Protein AF-0000000084786920 (afdb_homodimer)

Sequence (374 aa):
MECCHCRSAIPGPTASSRRAVLLHPDGARRRLLVPAPAFWGSASRGRLVSFGAPPQPRCHKMYVPGFGEGSPEKKAAISLQNFFNYLAVRIVLAQLESYNREAYVELKEFVSRNSVNDADTFCKKLIRESPRHKALAMRILEVRSAYMKKDFEWDNLKKISFKMVDDANTKLMRDYVLEISHIEDDKMECCHCRSAIPGPTASSRRAVLLHPDGARRRLLVPAPAFWGSASRGRLVSFGAPPQPRCHKMYVPGFGEGSPEKKAAISLQNFFNYLAVRIVLAQLESYNREAYVELKEFVSRNSVNDADTFCKKLIRESPRHKALAMRILEVRSAYMKKDFEWDNLKKISFKMVDDANTKLMRDYVLEISHIEDDK

Nearest PDB structures (foldseek):
  4gr2-assembly1_A  TM=9.745E-01  e=3.446E-11  Arabidopsis thaliana
  4gr2-assembly1_B  TM=9.593E-01  e=2.713E-11  Arabidopsis thaliana
  2pen-assembly4_F-2  TM=9.097E-01  e=6.134E-05  Picosynechococcus sp. PCC 7002
  2pej-assembly3_F  TM=9.190E-01  e=1.256E-04  Picosynechococcus sp. PCC 7002
  4gr6-assembly1_A  TM=8.258E-01  e=6.686E-04  Arabidopsis thaliana

Organism: Brachypodium distachyon (NCBI:txid15368)

Secondary structure (DSSP, 8-state):
------------------------------------------------------------PPP--S-TTS-HHHHHHHHHHHHHHHHHHHHHHHHHHHH-HHHHHHHHHHHHHS-TTSHHHHHHHHHHH-HHHHHHHHHHHHHHHHIIIIIS-HHHHHHHHHHHHHHHHHHHHHHHHHHHHHHHHH-/------------------------------------------------------------PPP--S-TTS-HHHHHHHHHHHHHHHHHHHHHHHHHHHH-HHHHHHHHHHHHHS-TTSHHHHHHHHHHH-HHHHHHHHHHHHHHHHIIIIIS-HHHHHHHHHHHHHHHHHHHHHHHHHHHHHHHHH-

pLDDT: mean 71.52, std 34.09, range [14.28, 98.56]

Solvent-accessible surface area (backbone atoms only — not comparable to full-atom values): 23046 Å² total; per-residue (Å²): 138,84,80,86,73,90,78,89,80,88,84,86,83,89,79,81,75,83,83,76,86,75,81,88,80,88,73,84,71,82,78,75,87,81,74,84,83,76,83,78,70,82,71,74,76,69,75,71,69,71,74,64,73,72,74,70,82,65,84,76,63,76,73,70,75,89,36,81,96,49,51,72,44,54,56,52,25,54,55,48,48,16,50,39,37,42,50,18,48,44,28,52,45,57,53,21,60,77,75,32,55,69,60,25,52,54,51,52,55,49,51,76,78,40,61,48,75,41,36,68,62,38,45,60,50,35,42,66,70,39,75,69,36,27,54,49,33,53,48,33,54,48,45,29,52,48,37,62,73,67,56,49,55,64,69,54,27,54,52,51,37,54,50,48,53,52,49,52,53,50,50,51,52,50,54,49,52,52,55,54,52,49,52,59,70,75,101,138,82,87,78,87,91,78,91,82,92,89,89,86,89,92,81,86,72,92,74,89,78,84,81,86,78,77,82,78,80,73,89,84,86,81,78,83,72,84,74,69,84,71,74,77,70,76,73,70,71,74,65,72,71,74,70,82,66,86,75,63,77,73,71,76,88,34,82,96,49,52,72,45,54,58,51,24,53,54,47,48,17,50,39,39,40,49,20,49,46,28,51,44,58,52,21,60,76,74,33,55,68,59,26,53,54,51,52,54,50,52,76,76,40,62,49,75,42,39,66,61,38,45,60,51,36,42,68,70,40,75,68,36,28,53,51,35,53,48,34,54,49,44,28,52,48,37,61,73,68,56,49,55,64,69,56,25,53,51,50,36,54,50,48,53,52,49,51,52,49,49,52,51,51,53,50,52,51,54,54,52,50,53,59,70,76,101

InterPro domains:
  IPR003435 Chaperonin-like RbcX [PF02341] (74-180)
  IPR003435 Chaperonin-like RbcX [PTHR33791] (57-186)
  IPR038052 Chaperonin-like RbcX superfamily [G3DSA:1.10.1200.210] (62-187)
  IPR038052 Chaperonin-like RbcX superfamily [SSF158615] (70-186)

Radius of gyration: 41.71 Å; Cα contacts (8 Å, |Δi|>4): 227; chains: 2; bounding box: 120×121×100 Å

Structure (mmCIF, N/CA/C/O backbone):
data_AF-0000000084786920-model_v1
#
loop_
_entity.id
_entity.type
_entity.pdbx_description
1 polymer 'Uncharacterized protein'
#
loop_
_atom_site.group_PDB
_atom_site.id
_atom_site.type_symbol
_atom_site.label_atom_id
_atom_site.label_alt_id
_atom_site.label_comp_id
_atom_site.label_asym_id
_atom_site.label_entity_id
_atom_site.label_seq_id
_atom_site.pdbx_PDB_ins_code
_atom_site.Cartn_x
_atom_site.Cartn_y
_atom_site.Cartn_z
_atom_site.occupancy
_atom_site.B_iso_or_equiv
_atom_site.auth_seq_id
_atom_site.auth_comp_id
_atom_site.auth_asym_id
_atom_site.auth_atom_id
_atom_site.pdbx_PDB_model_num
ATOM 1 N N . MET A 1 1 ? -58.875 -22.984 9.984 1 19.06 1 MET A N 1
ATOM 2 C CA . MET A 1 1 ? -59.906 -23.953 10.312 1 19.06 1 MET A CA 1
ATOM 3 C C . MET A 1 1 ? -59.406 -25.375 10.125 1 19.06 1 MET A C 1
ATOM 5 O O . MET A 1 1 ? -58.406 -25.609 9.477 1 19.06 1 MET A O 1
ATOM 9 N N . GLU A 1 2 ? -60.562 -26.188 9.711 1 16.8 2 GLU A N 1
ATOM 10 C CA . GLU A 1 2 ? -60.781 -27.578 10.055 1 16.8 2 GLU A CA 1
ATOM 11 C C . GLU A 1 2 ? -59.781 -28.484 9.352 1 16.8 2 GLU A C 1
ATOM 13 O O . GLU A 1 2 ? -59.031 -29.203 10 1 16.8 2 GLU A O 1
ATOM 18 N N . CYS A 1 3 ? -60.375 -29.281 8.508 1 15.96 3 CYS A N 1
ATOM 19 C CA . CYS A 1 3 ? -60.781 -30.672 8.648 1 15.96 3 CYS A CA 1
ATOM 20 C C . CYS A 1 3 ? -59.781 -31.625 8.023 1 15.96 3 CYS A C 1
ATOM 22 O O . CYS A 1 3 ? -59.312 -32.562 8.672 1 15.96 3 CYS A O 1
ATOM 24 N N . CYS A 1 4 ? -60.188 -32.156 6.871 1 16.22 4 CYS A N 1
ATOM 25 C CA . CYS A 1 4 ? -60.688 -33.5 6.707 1 16.22 4 CYS A CA 1
ATOM 26 C C . CYS A 1 4 ? -59.562 -34.469 6.367 1 16.22 4 CYS A C 1
ATOM 28 O O . CYS A 1 4 ? -58.438 -34.031 6.043 1 16.22 4 CYS A O 1
ATOM 30 N N . HIS A 1 5 ? -59.938 -35.469 5.531 1 14.69 5 HIS A N 1
ATOM 31 C CA . HIS A 1 5 ? -60.219 -36.875 5.66 1 14.69 5 HIS A CA 1
ATOM 32 C C . HIS A 1 5 ? -59.094 -37.75 5.117 1 14.69 5 HIS A C 1
ATOM 34 O O . HIS A 1 5 ? -58.812 -38.812 5.637 1 14.69 5 HIS A O 1
ATOM 40 N N . CYS A 1 6 ? -58.844 -37.531 3.768 1 15.6 6 CYS A N 1
ATOM 41 C CA . CYS A 1 6 ? -59.094 -38.781 3.064 1 15.6 6 CYS A CA 1
ATOM 42 C C . CYS A 1 6 ? -58.125 -39.875 3.529 1 15.6 6 CYS A C 1
ATOM 44 O O . CYS A 1 6 ? -57 -39.562 3.904 1 15.6 6 CYS A O 1
ATOM 46 N N . ARG A 1 7 ? -58.594 -41.094 3.207 1 14.94 7 ARG A N 1
ATOM 47 C CA . ARG A 1 7 ? -58.875 -42.469 3.533 1 14.94 7 ARG A CA 1
ATOM 48 C C . ARG A 1 7 ? -57.656 -43.344 3.361 1 14.94 7 ARG A C 1
ATOM 50 O O . ARG A 1 7 ? -57.281 -44.094 4.266 1 14.94 7 ARG A O 1
ATOM 57 N N . SER A 1 8 ? -57.656 -43.969 2.176 1 15.2 8 SER A N 1
ATOM 58 C CA . SER A 1 8 ? -57.875 -45.406 2.094 1 15.2 8 SER A CA 1
ATOM 59 C C . SER A 1 8 ? -56.562 -46.188 2.393 1 15.2 8 SER A C 1
ATOM 61 O O . SER A 1 8 ? -55.469 -45.625 2.305 1 15.2 8 SER A O 1
ATOM 63 N N . ALA A 1 9 ? -56.625 -47.5 2.086 1 15.2 9 ALA A N 1
ATOM 64 C CA . ALA A 1 9 ? -56.656 -48.875 2.604 1 15.2 9 ALA A CA 1
ATOM 65 C C . ALA A 1 9 ? -55.312 -49.562 2.379 1 15.2 9 ALA A C 1
ATOM 67 O O . ALA A 1 9 ? -54.75 -50.125 3.309 1 15.2 9 ALA A O 1
ATOM 68 N N . ILE A 1 10 ? -55.125 -50.125 1.155 1 16.62 10 ILE A N 1
ATOM 69 C CA . ILE A 1 10 ? -55.219 -51.562 1.112 1 16.62 10 ILE A CA 1
ATOM 70 C C . ILE A 1 10 ? -53.875 -52.188 1.585 1 16.62 10 ILE A C 1
ATOM 72 O O . ILE A 1 10 ? -52.844 -51.531 1.477 1 16.62 10 ILE A O 1
ATOM 76 N N . PRO A 1 11 ? -53.875 -53.594 1.497 1 16.2 11 PRO A N 1
ATOM 77 C CA . PRO A 1 11 ? -53.562 -54.75 2.346 1 16.2 11 PRO A CA 1
ATOM 78 C C . PRO A 1 11 ? -52.125 -55.156 2.27 1 16.2 11 PRO A C 1
ATOM 80 O O . PRO A 1 11 ? -51.438 -55.219 3.297 1 16.2 11 PRO A O 1
ATOM 83 N N . GLY A 1 12 ? -51.844 -56.062 1.312 1 15.02 12 GLY A N 1
ATOM 84 C CA . GLY A 1 12 ? -51.75 -57.5 1.611 1 15.02 12 GLY A CA 1
ATOM 85 C C . GLY A 1 12 ? -50.312 -57.938 1.9 1 15.02 12 GLY A C 1
ATOM 86 O O . GLY A 1 12 ? -49.375 -57.156 1.757 1 15.02 12 GLY A O 1
ATOM 87 N N . PRO A 1 13 ? -50.094 -59.188 1.382 1 16.16 13 PRO A N 1
ATOM 88 C CA . PRO A 1 13 ? -49.719 -60.438 2.066 1 16.16 13 PRO A CA 1
ATOM 89 C C . PRO A 1 13 ? -48.188 -60.562 2.219 1 16.16 13 PRO A C 1
ATOM 91 O O . PRO A 1 13 ? -47.688 -60.75 3.332 1 16.16 13 PRO A O 1
ATOM 94 N N . THR A 1 14 ? -47.531 -61.188 1.181 1 15.64 14 THR A N 1
ATOM 95 C CA . THR A 1 14 ? -47.125 -62.594 1.247 1 15.64 14 THR A CA 1
ATOM 96 C C . THR A 1 14 ? -45.719 -62.719 1.762 1 15.64 14 THR A C 1
ATOM 98 O O . THR A 1 14 ? -44.938 -61.781 1.676 1 15.64 14 THR A O 1
ATOM 101 N N . ALA A 1 15 ? -45.312 -63.969 2.293 1 15.36 15 ALA A N 1
ATOM 102 C CA . ALA A 1 15 ? -44.625 -64.812 3.252 1 15.36 15 ALA A CA 1
ATOM 103 C C . ALA A 1 15 ? -43.188 -65.125 2.799 1 15.36 15 ALA A C 1
ATOM 105 O O . ALA A 1 15 ? -42.25 -65.125 3.617 1 15.36 15 ALA A O 1
ATOM 106 N N . SER A 1 16 ? -42.875 -65.375 1.5 1 14.74 16 SER A N 1
ATOM 107 C CA . SER A 1 16 ? -42.312 -66.688 1.473 1 14.74 16 SER A CA 1
ATOM 108 C C . SER A 1 16 ? -40.906 -66.688 2.082 1 14.74 16 SER A C 1
ATOM 110 O O . SER A 1 16 ? -40.281 -65.688 2.207 1 14.74 16 SER A O 1
ATOM 112 N N . SER A 1 17 ? -40.281 -68 2.059 1 14.68 17 SER A N 1
ATOM 113 C CA . SER A 1 17 ? -39.625 -69 2.848 1 14.68 17 SER A CA 1
ATOM 114 C C . SER A 1 17 ? -38.094 -68.938 2.756 1 14.68 17 SER A C 1
ATOM 116 O O . SER A 1 17 ? -37.375 -69.75 3.303 1 14.68 17 SER A O 1
ATOM 118 N N . ARG A 1 18 ? -37.719 -67.75 2.057 1 15.5 18 ARG A N 1
ATOM 119 C CA . ARG A 1 18 ? -36.469 -68.312 1.535 1 15.5 18 ARG A CA 1
ATOM 120 C C . ARG A 1 18 ? -35.656 -68.938 2.652 1 15.5 18 ARG A C 1
ATOM 122 O O . ARG A 1 18 ? -35.75 -68.562 3.809 1 15.5 18 ARG A O 1
ATOM 129 N N . ARG A 1 19 ? -34.656 -69.75 2.125 1 15.32 19 ARG A N 1
ATOM 130 C CA . ARG A 1 19 ? -33.844 -71 2.283 1 15.32 19 ARG A CA 1
ATOM 131 C C . ARG A 1 19 ? -32.844 -70.812 3.402 1 15.32 19 ARG A C 1
ATOM 133 O O . ARG A 1 19 ? -32.219 -69.75 3.537 1 15.32 19 ARG A O 1
ATOM 140 N N . ALA A 1 20 ? -32.906 -71.875 4.211 1 15.89 20 ALA A N 1
ATOM 141 C CA . ALA A 1 20 ? -32.375 -72.5 5.453 1 15.89 20 ALA A CA 1
ATOM 142 C C . ALA A 1 20 ? -30.859 -72.562 5.438 1 15.89 20 ALA A C 1
ATOM 144 O O . ALA A 1 20 ? -30.203 -72.25 6.434 1 15.89 20 ALA A O 1
ATOM 145 N N . VAL A 1 21 ? -30.25 -73.125 4.324 1 16.31 21 VAL A N 1
ATOM 146 C CA . VAL A 1 21 ? -29.5 -74.312 4.762 1 16.31 21 VAL A CA 1
ATOM 147 C C . VAL A 1 21 ? -28.25 -73.875 5.504 1 16.31 21 VAL A C 1
ATOM 149 O O . VAL A 1 21 ? -27.641 -72.875 5.16 1 16.31 21 VAL A O 1
ATOM 152 N N . LEU A 1 22 ? -27.969 -74.625 6.578 1 16.84 22 LEU A N 1
ATOM 153 C CA . LEU A 1 22 ? -27.234 -74.688 7.832 1 16.84 22 LEU A CA 1
ATOM 154 C C . LEU A 1 22 ? -25.75 -75 7.578 1 16.84 22 LEU A C 1
ATOM 156 O O . LEU A 1 22 ? -24.891 -74.625 8.398 1 16.84 22 LEU A O 1
ATOM 160 N N . LEU A 1 23 ? -25.359 -75.625 6.348 1 16.12 23 LEU A N 1
ATOM 161 C CA . LEU A 1 23 ? -24.531 -76.75 6.754 1 16.12 23 LEU A CA 1
ATOM 162 C C . LEU A 1 23 ? -23.297 -76.25 7.512 1 16.12 23 LEU A C 1
ATOM 164 O O . LEU A 1 23 ? -22.891 -75.125 7.367 1 16.12 23 LEU A O 1
ATOM 168 N N . HIS A 1 24 ? -22.484 -77.375 7.941 1 16.36 24 HIS A N 1
ATOM 169 C CA . HIS A 1 24 ? -21.828 -77.938 9.109 1 16.36 24 HIS A CA 1
ATOM 170 C C . HIS A 1 24 ? -20.422 -77.375 9.297 1 16.36 24 HIS A C 1
ATOM 172 O O . HIS A 1 24 ? -19.891 -76.75 8.391 1 16.36 24 HIS A O 1
ATOM 178 N N . PRO A 1 25 ? -19.453 -78.438 9.57 1 17.09 25 PRO A N 1
ATOM 179 C CA . PRO A 1 25 ? -18.75 -78.688 10.82 1 17.09 25 PRO A CA 1
ATOM 180 C C . PRO A 1 25 ? -17.328 -78.125 10.836 1 17.09 25 PRO A C 1
ATOM 182 O O . PRO A 1 25 ? -16.906 -77.562 11.836 1 17.09 25 PRO A O 1
ATOM 185 N N . ASP A 1 26 ? -16.531 -78.562 9.781 1 17.44 26 ASP A N 1
ATOM 186 C CA . ASP A 1 26 ? -15.406 -79.375 10.234 1 17.44 26 ASP A CA 1
ATOM 187 C C . ASP A 1 26 ? -14.328 -78.5 10.867 1 17.44 26 ASP A C 1
ATOM 189 O O . ASP A 1 26 ? -14.172 -77.312 10.492 1 17.44 26 ASP A O 1
ATOM 193 N N . GLY A 1 27 ? -13.641 -79.125 11.938 1 17.05 27 GLY A N 1
ATOM 194 C CA . GLY A 1 27 ? -12.891 -78.875 13.164 1 17.05 27 GLY A CA 1
ATOM 195 C C . GLY A 1 27 ? -11.461 -78.438 12.922 1 17.05 27 GLY A C 1
ATOM 196 O O . GLY A 1 27 ? -10.844 -77.812 13.773 1 17.05 27 GLY A O 1
ATOM 197 N N . ALA A 1 28 ? -10.773 -78.938 11.859 1 18.84 28 ALA A N 1
ATOM 198 C CA . ALA A 1 28 ? -9.484 -79.5 12.258 1 18.84 28 ALA A CA 1
ATOM 199 C C . ALA A 1 28 ? -8.555 -78.438 12.781 1 18.84 28 ALA A C 1
ATOM 201 O O . ALA A 1 28 ? -8.617 -77.25 12.328 1 18.84 28 ALA A O 1
ATOM 202 N N . ARG A 1 29 ? -7.848 -78.875 13.914 1 19.59 29 ARG A N 1
ATOM 203 C CA . ARG A 1 29 ? -7.059 -78.375 15.039 1 19.59 29 ARG A CA 1
ATOM 204 C C . ARG A 1 29 ? -5.699 -77.875 14.578 1 19.59 29 ARG A C 1
ATOM 206 O O . ARG A 1 29 ? -4.789 -78.688 14.312 1 19.59 29 ARG A O 1
ATOM 213 N N . ARG A 1 30 ? -5.508 -77.375 13.328 1 20.73 30 ARG A N 1
ATOM 214 C CA . ARG A 1 30 ? -4.086 -77.375 13.008 1 20.73 30 ARG A CA 1
ATOM 215 C C . ARG A 1 30 ? -3.273 -76.688 14.125 1 20.73 30 ARG A C 1
ATOM 217 O O . ARG A 1 30 ? -3.492 -75.562 14.461 1 20.73 30 ARG A O 1
ATOM 224 N N . ARG A 1 31 ? -2.768 -77.688 14.953 1 19.39 31 ARG A N 1
ATOM 225 C CA . ARG A 1 31 ? -2.031 -77.562 16.203 1 19.39 31 ARG A CA 1
ATOM 226 C C . ARG A 1 31 ? -0.894 -76.562 16.062 1 19.39 31 ARG A C 1
ATOM 228 O O . ARG A 1 31 ? -0.5 -76.188 14.938 1 19.39 31 ARG A O 1
ATOM 235 N N . LEU A 1 32 ? 0.191 -76.812 17.016 1 19.83 32 LEU A N 1
ATOM 236 C CA . LEU A 1 32 ? 0.871 -76.25 18.188 1 19.83 32 LEU A CA 1
ATOM 237 C C . LEU A 1 32 ? 2.287 -75.812 17.828 1 19.83 32 LEU A C 1
ATOM 239 O O . LEU A 1 32 ? 2.982 -75.25 18.656 1 19.83 32 LEU A O 1
ATOM 243 N N . LEU A 1 33 ? 2.885 -76.25 16.688 1 19.73 33 LEU A N 1
ATOM 244 C CA . LEU A 1 33 ? 4.281 -76.562 16.969 1 19.73 33 LEU A CA 1
ATOM 245 C C . LEU A 1 33 ? 5.023 -75.375 17.484 1 19.73 33 LEU A C 1
ATOM 247 O O . LEU A 1 33 ? 4.922 -74.25 16.891 1 19.73 33 LEU A O 1
ATOM 251 N N . VAL A 1 34 ? 5.887 -75.562 18.578 1 20.2 34 VAL A N 1
ATOM 252 C CA . VAL A 1 34 ? 6.547 -74.938 19.719 1 20.2 34 VAL A CA 1
ATOM 253 C C . VAL A 1 34 ? 7.68 -74.062 19.219 1 20.2 34 VAL A C 1
ATOM 255 O O . VAL A 1 34 ? 8.117 -74.188 18.078 1 20.2 34 VAL A O 1
ATOM 258 N N . PRO A 1 35 ? 8.758 -73.812 20.234 1 24.52 35 PRO A N 1
ATOM 259 C CA . PRO A 1 35 ? 9.43 -72.688 20.844 1 24.52 35 PRO A CA 1
ATOM 260 C C . PRO A 1 35 ? 10.844 -72.438 20.297 1 24.52 35 PRO A C 1
ATOM 262 O O . PRO A 1 35 ? 11.523 -71.5 20.719 1 24.52 35 PRO A O 1
ATOM 265 N N . ALA A 1 36 ? 11.352 -72.938 19.219 1 22.97 36 ALA A N 1
ATOM 266 C CA . ALA A 1 36 ? 12.781 -73.188 19.391 1 22.97 36 ALA A CA 1
ATOM 267 C C . ALA A 1 36 ? 13.516 -71.938 19.844 1 22.97 36 ALA A C 1
ATOM 269 O O . ALA A 1 36 ? 13.164 -70.812 19.453 1 22.97 36 ALA A O 1
ATOM 270 N N . PRO A 1 37 ? 14.562 -72.188 20.844 1 21.77 37 PRO A N 1
ATOM 271 C CA . PRO A 1 37 ? 15.219 -71.312 21.781 1 21.77 37 PRO A CA 1
ATOM 272 C C . PRO A 1 37 ? 16.109 -70.25 21.094 1 21.77 37 PRO A C 1
ATOM 274 O O . PRO A 1 37 ? 16.141 -69.062 21.484 1 21.77 37 PRO A O 1
ATOM 277 N N . ALA A 1 38 ? 16.969 -70.812 20.281 1 22.97 38 ALA A N 1
ATOM 278 C CA . ALA A 1 38 ? 18.375 -70.688 20.641 1 22.97 38 ALA A CA 1
ATOM 279 C C . ALA A 1 38 ? 18.859 -69.25 20.469 1 22.97 38 ALA A C 1
ATOM 281 O O . ALA A 1 38 ? 19.406 -68.688 21.422 1 22.97 38 ALA A O 1
ATOM 282 N N . PHE A 1 39 ? 20 -69.125 19.656 1 23.8 39 PHE A N 1
ATOM 283 C CA . PHE A 1 39 ? 21.344 -68.562 19.859 1 23.8 39 PHE A CA 1
ATOM 284 C C . PHE A 1 39 ? 21.359 -67.062 19.656 1 23.8 39 PHE A C 1
ATOM 286 O O . PHE A 1 39 ? 20.953 -66.562 18.609 1 23.8 39 PHE A O 1
ATOM 293 N N . TRP A 1 40 ? 21.406 -66.312 20.781 1 25.73 40 TRP A N 1
ATOM 294 C CA . TRP A 1 40 ? 21.469 -64.875 21.016 1 25.73 40 TRP A CA 1
ATOM 295 C C . TRP A 1 40 ? 22.672 -64.25 20.328 1 25.73 40 TRP A C 1
ATOM 297 O O . TRP A 1 40 ? 23.812 -64.438 20.766 1 25.73 40 TRP A O 1
ATOM 307 N N . GLY A 1 41 ? 22.938 -64.625 19.094 1 23.08 41 GLY A N 1
ATOM 308 C CA . GLY A 1 41 ? 24.156 -64 18.578 1 23.08 41 GLY A CA 1
ATOM 309 C C . GLY A 1 41 ? 24.281 -62.531 18.922 1 23.08 41 GLY A C 1
ATOM 310 O O . GLY A 1 41 ? 23.297 -61.875 19.266 1 23.08 41 GLY A O 1
ATOM 311 N N . SER A 1 42 ? 25.562 -62.156 19.391 1 26.28 42 SER A N 1
ATOM 312 C CA . SER A 1 42 ? 26.109 -60.875 19.906 1 26.28 42 SER A CA 1
ATOM 313 C C . SER A 1 42 ? 25.859 -59.75 18.922 1 26.28 42 SER A C 1
ATOM 315 O O . SER A 1 42 ? 26.297 -59.812 17.766 1 26.28 42 SER A O 1
ATOM 317 N N . ALA A 1 43 ? 24.75 -59.281 18.797 1 26.31 43 ALA A N 1
ATOM 318 C CA . ALA A 1 43 ? 24.438 -58.188 17.891 1 26.31 43 ALA A CA 1
ATOM 319 C C . ALA A 1 43 ? 25.359 -57 18.125 1 26.31 43 ALA A C 1
ATOM 321 O O . ALA A 1 43 ? 25.469 -56.5 19.25 1 26.31 43 ALA A O 1
ATOM 322 N N . SER A 1 44 ? 26.531 -57.125 17.422 1 26 44 SER A N 1
ATOM 323 C CA . SER A 1 44 ? 27.375 -55.938 17.359 1 26 44 SER A CA 1
ATOM 324 C C . SER A 1 44 ? 26.547 -54.656 17.25 1 26 44 SER A C 1
ATOM 326 O O . SER A 1 44 ? 25.516 -54.625 16.578 1 26 44 SER A O 1
ATOM 328 N N . ARG A 1 45 ? 26.578 -53.906 18.359 1 29.53 45 ARG A N 1
ATOM 329 C CA . ARG A 1 45 ? 25.953 -52.594 18.594 1 29.53 45 ARG A CA 1
ATOM 330 C C . ARG A 1 45 ? 26.234 -51.625 17.453 1 29.53 45 ARG A C 1
ATOM 332 O O . ARG A 1 45 ? 27.391 -51.312 17.172 1 29.53 45 ARG A O 1
ATOM 339 N N . GLY A 1 46 ? 25.656 -51.875 16.266 1 28.31 46 GLY A N 1
ATOM 340 C CA . GLY A 1 46 ? 25.734 -50.812 15.281 1 28.31 46 GLY A CA 1
ATOM 341 C C . GLY A 1 46 ? 25.625 -49.438 15.883 1 28.31 46 GLY A C 1
ATOM 342 O O . GLY A 1 46 ? 24.844 -49.219 16.812 1 28.31 46 GLY A O 1
ATOM 343 N N . ARG A 1 47 ? 26.766 -48.781 16.078 1 29.86 47 ARG A N 1
ATOM 344 C CA . ARG A 1 47 ? 26.797 -47.375 16.453 1 29.86 47 ARG A CA 1
ATOM 345 C C . ARG A 1 47 ? 25.641 -46.594 15.812 1 29.86 47 ARG A C 1
ATOM 347 O O . ARG A 1 47 ? 25.484 -46.625 14.586 1 29.86 47 ARG A O 1
ATOM 354 N N . LEU A 1 48 ? 24.516 -46.562 16.5 1 28.97 48 LEU A N 1
ATOM 355 C CA . LEU A 1 48 ? 23.453 -45.625 16.188 1 28.97 48 LEU A CA 1
ATOM 356 C C . LEU A 1 48 ? 24.031 -44.281 15.781 1 28.97 48 LEU A C 1
ATOM 358 O O . LEU A 1 48 ? 24.75 -43.656 16.562 1 28.97 48 LEU A O 1
ATOM 362 N N . VAL A 1 49 ? 24.562 -44.25 14.539 1 30.36 49 VAL A N 1
ATOM 363 C CA . VAL A 1 49 ? 24.781 -42.906 14.047 1 30.36 49 VAL A CA 1
ATOM 364 C C . VAL A 1 49 ? 23.656 -42 14.539 1 30.36 49 VAL A C 1
ATOM 366 O O . VAL A 1 49 ? 22.469 -42.344 14.461 1 30.36 49 VAL A O 1
ATOM 369 N N . SER A 1 50 ? 23.844 -41.406 15.688 1 29.14 50 SER A N 1
ATOM 370 C CA . SER A 1 50 ? 23 -40.281 16.125 1 29.14 50 SER A CA 1
ATOM 371 C C . SER A 1 50 ? 22.5 -39.5 14.922 1 29.14 50 SER A C 1
ATOM 373 O O . SER A 1 50 ? 23.281 -39 14.125 1 29.14 50 SER A O 1
ATOM 375 N N . PHE A 1 51 ? 21.453 -40.062 14.242 1 32.03 51 PHE A N 1
ATOM 376 C CA . PHE A 1 51 ? 20.75 -39.125 13.383 1 32.03 51 PHE A CA 1
ATOM 377 C C . PHE A 1 51 ? 20.75 -37.719 14 1 32.03 51 PHE A C 1
ATOM 379 O O . PHE A 1 51 ? 20.156 -37.5 15.062 1 32.03 51 PHE A O 1
ATOM 386 N N . GLY A 1 52 ? 21.859 -37.062 13.977 1 31.22 52 GLY A N 1
ATOM 387 C CA . GLY A 1 52 ? 21.859 -35.656 14.383 1 31.22 52 GLY A CA 1
ATOM 388 C C . GLY A 1 52 ? 20.5 -35 14.195 1 31.22 52 GLY A C 1
ATOM 389 O O . GLY A 1 52 ? 19.656 -35.5 13.453 1 31.22 52 GLY A O 1
ATOM 390 N N . ALA A 1 53 ? 20.062 -34.312 15.242 1 39.09 53 ALA A N 1
ATOM 391 C CA . ALA A 1 53 ? 18.844 -33.5 15.305 1 39.09 53 ALA A CA 1
ATOM 392 C C . ALA A 1 53 ? 18.531 -32.875 13.945 1 39.09 53 ALA A C 1
ATOM 394 O O . ALA A 1 53 ? 19.422 -32.469 13.227 1 39.09 53 ALA A O 1
ATOM 395 N N . PRO A 1 54 ? 17.406 -33.344 13.297 1 40.12 54 PRO A N 1
ATOM 396 C CA . PRO A 1 54 ? 17.031 -32.625 12.078 1 40.12 54 PRO A CA 1
ATOM 397 C C . PRO A 1 54 ? 17.391 -31.156 12.141 1 40.12 54 PRO A C 1
ATOM 399 O O . PRO A 1 54 ? 17.453 -30.578 13.234 1 40.12 54 PRO A O 1
ATOM 402 N N . PRO A 1 55 ? 18.375 -30.656 11.414 1 39.91 55 PRO A N 1
ATOM 403 C CA . PRO A 1 55 ? 18.625 -29.219 11.539 1 39.91 55 PRO A CA 1
ATOM 404 C C . PRO A 1 55 ? 17.375 -28.422 11.906 1 39.91 55 PRO A C 1
ATOM 406 O O . PRO A 1 55 ? 16.25 -28.875 11.641 1 39.91 55 PRO A O 1
ATOM 409 N N . GLN A 1 56 ? 17.344 -27.828 13.086 1 40.66 56 GLN A N 1
ATOM 410 C CA . GLN A 1 56 ? 16.281 -26.875 13.453 1 40.66 56 GLN A CA 1
ATOM 411 C C . GLN A 1 56 ? 15.695 -26.219 12.211 1 40.66 56 GLN A C 1
ATOM 413 O O . GLN A 1 56 ? 16.406 -25.938 11.242 1 40.66 56 GLN A O 1
ATOM 418 N N . PRO A 1 57 ? 14.453 -26.422 11.898 1 44.16 57 PRO A N 1
ATOM 419 C CA . PRO A 1 57 ? 13.867 -25.719 10.75 1 44.16 57 PRO A CA 1
ATOM 420 C C . PRO A 1 57 ? 14.367 -24.281 10.625 1 44.16 57 PRO A C 1
ATOM 422 O O . PRO A 1 57 ? 14.125 -23.453 11.516 1 44.16 57 PRO A O 1
ATOM 425 N N . ARG A 1 58 ? 15.617 -24.031 10.523 1 45.22 58 ARG A N 1
ATOM 426 C CA . ARG A 1 58 ? 16.094 -22.672 10.305 1 45.22 58 ARG A CA 1
ATOM 427 C C . ARG A 1 58 ? 15.086 -21.859 9.5 1 45.22 58 ARG A C 1
ATOM 429 O O . ARG A 1 58 ? 14.523 -22.359 8.523 1 45.22 58 ARG A O 1
ATOM 436 N N . CYS A 1 59 ? 14.305 -21.031 10.156 1 51.88 59 CYS A N 1
ATOM 437 C CA . CYS A 1 59 ? 13.398 -20.062 9.547 1 51.88 59 CYS A CA 1
ATOM 438 C C . CYS A 1 59 ? 13.977 -19.5 8.25 1 51.88 59 CYS A C 1
ATOM 440 O O . CYS A 1 59 ? 14.883 -18.672 8.281 1 51.88 59 CYS A O 1
ATOM 442 N N . HIS A 1 60 ? 14.203 -20.266 7.207 1 73.31 60 HIS A N 1
ATOM 443 C CA . HIS A 1 60 ? 14.797 -19.891 5.93 1 73.31 60 HIS A CA 1
ATOM 444 C C . HIS A 1 60 ? 13.953 -18.828 5.227 1 73.31 60 HIS A C 1
ATOM 446 O O . HIS A 1 60 ? 12.914 -19.141 4.641 1 73.31 60 HIS A O 1
ATOM 452 N N . LYS A 1 61 ? 14.102 -17.594 5.641 1 83.56 61 LYS A N 1
ATOM 453 C CA . LYS A 1 61 ? 13.453 -16.484 4.965 1 83.56 61 LYS A CA 1
ATOM 454 C C . LYS A 1 61 ? 13.867 -16.406 3.494 1 83.56 61 LYS A C 1
ATOM 456 O O . LYS A 1 61 ? 15.023 -16.656 3.154 1 83.56 61 LYS A O 1
ATOM 461 N N . MET A 1 62 ? 12.859 -16.25 2.74 1 89.31 62 MET A N 1
ATOM 462 C CA . MET A 1 62 ? 13.141 -16.109 1.313 1 89.31 62 MET A CA 1
ATOM 463 C C . MET A 1 62 ? 13.969 -14.867 1.043 1 89.31 62 MET A C 1
ATOM 465 O O . MET A 1 62 ? 13.789 -13.836 1.693 1 89.31 62 MET A O 1
ATOM 469 N N . TYR A 1 63 ? 14.852 -15.039 0.099 1 87.62 63 TYR A N 1
ATOM 470 C CA . TYR A 1 63 ? 15.648 -13.906 -0.348 1 87.62 63 TYR A CA 1
ATOM 471 C C . TYR A 1 63 ? 14.828 -12.984 -1.246 1 87.62 63 TYR A C 1
ATOM 473 O O . TYR A 1 63 ? 14.211 -13.438 -2.213 1 87.62 63 TYR A O 1
ATOM 481 N N . VAL A 1 64 ? 14.773 -11.711 -0.919 1 88.31 64 VAL A N 1
ATOM 482 C CA . VAL A 1 64 ? 14.086 -10.711 -1.72 1 88.31 64 VAL A CA 1
ATOM 483 C C . VAL A 1 64 ? 15.102 -9.773 -2.365 1 88.31 64 VAL A C 1
ATOM 485 O O . VAL A 1 64 ? 15.781 -9.008 -1.672 1 88.31 64 VAL A O 1
ATOM 488 N N . PRO A 1 65 ? 15.164 -9.781 -3.684 1 86.75 65 PRO A N 1
ATOM 489 C CA . PRO A 1 65 ? 16.141 -8.906 -4.336 1 86.75 65 PRO A CA 1
ATOM 490 C C . PRO A 1 65 ? 15.664 -7.453 -4.414 1 86.75 65 PRO A C 1
ATOM 492 O O . PRO A 1 65 ? 14.461 -7.195 -4.438 1 86.75 65 PRO A O 1
ATOM 495 N N . GLY A 1 66 ? 16.672 -6.473 -4.531 1 77.69 66 GLY A N 1
ATOM 496 C CA . GLY A 1 66 ? 16.359 -5.113 -4.938 1 77.69 66 GLY A CA 1
ATOM 497 C C . GLY A 1 66 ? 16.016 -4.207 -3.77 1 77.69 66 GLY A C 1
ATOM 498 O O . GLY A 1 66 ? 15.477 -3.117 -3.959 1 77.69 66 GLY A O 1
ATOM 499 N N . PHE A 1 67 ? 16.109 -4.559 -2.654 1 75.88 67 PHE A N 1
ATOM 500 C CA . PHE A 1 67 ? 15.766 -3.664 -1.557 1 75.88 67 PHE A CA 1
ATOM 501 C C . PHE A 1 67 ? 17.031 -3.105 -0.904 1 75.88 67 PHE A C 1
ATOM 503 O O . PHE A 1 67 ? 16.938 -2.314 0.037 1 75.88 67 PHE A O 1
ATOM 510 N N . GLY A 1 68 ? 18 -3.232 -1.627 1 65.75 68 GLY A N 1
ATOM 511 C CA . GLY A 1 68 ? 19.234 -2.668 -1.09 1 65.75 68 GLY A CA 1
ATOM 512 C C . GLY A 1 68 ? 19.297 -2.721 0.425 1 65.75 68 GLY A C 1
ATOM 513 O O . GLY A 1 68 ? 19.125 -3.783 1.022 1 65.75 68 GLY A O 1
ATOM 514 N N . GLU A 1 69 ? 19.359 -1.42 1.043 1 66.62 69 GLU A N 1
ATOM 515 C CA . GLU A 1 69 ? 19.391 -1.274 2.496 1 66.62 69 GLU A CA 1
ATOM 516 C C . GLU A 1 69 ? 17.984 -1.303 3.086 1 66.62 69 GLU A C 1
ATOM 518 O O . GLU A 1 69 ? 17.828 -1.414 4.305 1 66.62 69 GLU A O 1
ATOM 523 N N . GLY A 1 70 ? 17.016 -1.364 2.211 1 77.62 70 GLY A N 1
ATOM 524 C CA . GLY A 1 70 ? 15.68 -1.348 2.77 1 77.62 70 GLY A CA 1
ATOM 525 C C . GLY A 1 70 ? 15.031 -2.719 2.811 1 77.62 70 GLY A C 1
ATOM 526 O O . GLY A 1 70 ? 15.406 -3.611 2.049 1 77.62 70 GLY A O 1
ATOM 527 N N . SER A 1 71 ? 14.133 -2.857 3.785 1 91.31 71 SER A N 1
ATOM 528 C CA . SER A 1 71 ? 13.375 -4.094 3.934 1 91.31 71 SER A CA 1
ATOM 529 C C . SER A 1 71 ? 12.055 -4.027 3.178 1 91.31 71 SER A C 1
ATOM 531 O O . SER A 1 71 ? 11.562 -2.939 2.877 1 91.31 71 SER A O 1
ATOM 533 N N . PRO A 1 72 ? 11.523 -5.129 2.752 1 94.75 72 PRO A N 1
ATOM 534 C CA . PRO A 1 72 ? 10.18 -5.129 2.174 1 94.75 72 PRO A CA 1
ATOM 535 C C . PRO A 1 72 ? 9.148 -4.43 3.061 1 94.75 72 PRO A C 1
ATOM 537 O O . PRO A 1 72 ? 8.242 -3.764 2.555 1 94.75 72 PRO A O 1
ATOM 540 N N . GLU A 1 73 ? 9.336 -4.531 4.336 1 96.75 73 GLU A N 1
ATOM 541 C CA . GLU A 1 73 ? 8.43 -3.875 5.281 1 96.75 73 GLU A CA 1
ATOM 542 C C . GLU A 1 73 ? 8.492 -2.355 5.137 1 96.75 73 GLU A C 1
ATOM 544 O O . GLU A 1 73 ? 7.465 -1.678 5.223 1 96.75 73 GLU A O 1
ATOM 549 N N . LYS A 1 74 ? 9.703 -1.859 4.91 1 96.81 74 LYS A N 1
ATOM 550 C CA . LYS A 1 74 ? 9.828 -0.417 4.727 1 96.81 74 LYS A CA 1
ATOM 551 C C . LYS A 1 74 ? 9.133 0.04 3.449 1 96.81 74 LYS A C 1
ATOM 553 O O . LYS A 1 74 ? 8.453 1.07 3.439 1 96.81 74 LYS A O 1
ATOM 558 N N . LYS A 1 75 ? 9.328 -0.68 2.412 1 95.81 75 LYS A N 1
ATOM 559 C CA . LYS A 1 75 ? 8.656 -0.335 1.163 1 95.81 75 LYS A CA 1
ATOM 560 C C . LYS A 1 75 ? 7.141 -0.406 1.316 1 95.81 75 LYS A C 1
ATOM 562 O O . LYS A 1 75 ? 6.422 0.449 0.8 1 95.81 75 LYS A O 1
ATOM 567 N N . ALA A 1 76 ? 6.641 -1.447 1.987 1 97.31 76 ALA A N 1
ATOM 568 C CA . ALA A 1 76 ? 5.215 -1.559 2.277 1 97.31 76 ALA A CA 1
ATOM 569 C C . ALA A 1 76 ? 4.734 -0.379 3.117 1 97.31 76 ALA A C 1
ATOM 571 O O . ALA A 1 76 ? 3.637 0.142 2.896 1 97.31 76 ALA A O 1
ATOM 572 N N . ALA A 1 77 ? 5.566 0.049 4.031 1 97.75 77 ALA A N 1
ATOM 573 C CA . ALA A 1 77 ? 5.211 1.169 4.898 1 97.75 77 ALA A CA 1
ATOM 574 C C . ALA A 1 77 ? 5.086 2.463 4.098 1 97.75 77 ALA A C 1
ATOM 576 O O . ALA A 1 77 ? 4.223 3.297 4.383 1 97.75 77 ALA A O 1
ATOM 577 N N . ILE A 1 78 ? 5.949 2.631 3.18 1 96 78 ILE A N 1
ATOM 578 C CA . ILE A 1 78 ? 5.883 3.803 2.314 1 96 78 ILE A CA 1
ATOM 579 C C . ILE A 1 78 ? 4.566 3.803 1.543 1 96 78 ILE A C 1
ATOM 581 O O . ILE A 1 78 ? 3.896 4.836 1.444 1 96 78 ILE A O 1
ATOM 585 N N . SER A 1 79 ? 4.184 2.693 1.038 1 95.38 79 SER A N 1
ATOM 586 C CA . SER A 1 79 ? 2.902 2.566 0.352 1 95.38 79 SER A CA 1
ATOM 587 C C . SER A 1 79 ? 1.741 2.893 1.286 1 95.38 79 SER A C 1
ATOM 589 O O . SER A 1 79 ? 0.811 3.604 0.903 1 95.38 79 SER A O 1
ATOM 591 N N . LEU A 1 80 ? 1.834 2.41 2.459 1 97.69 80 LEU A N 1
ATOM 592 C CA . LEU A 1 80 ? 0.765 2.656 3.42 1 97.69 80 LEU A CA 1
ATOM 593 C C . LEU A 1 80 ? 0.74 4.121 3.844 1 97.69 80 LEU A C 1
ATOM 595 O O . LEU A 1 80 ? -0.329 4.68 4.102 1 97.69 80 LEU A O 1
ATOM 599 N N . GLN A 1 81 ? 1.922 4.75 3.912 1 97.5 81 GLN A N 1
ATOM 600 C CA . GLN A 1 81 ? 1.959 6.176 4.227 1 97.5 81 GLN A CA 1
ATOM 601 C C . GLN A 1 81 ? 1.165 6.984 3.205 1 97.5 81 GLN A C 1
ATOM 603 O O . GLN A 1 81 ? 0.446 7.918 3.566 1 97.5 81 GLN A O 1
ATOM 608 N N . ASN A 1 82 ? 1.339 6.648 1.977 1 97.19 82 ASN A N 1
ATOM 609 C CA . ASN A 1 82 ? 0.568 7.301 0.923 1 97.19 82 ASN A CA 1
ATOM 610 C C . ASN A 1 82 ? -0.927 7.035 1.076 1 97.19 82 ASN A C 1
ATOM 612 O O . ASN A 1 82 ? -1.741 7.949 0.938 1 97.19 82 ASN A O 1
ATOM 616 N N . PHE A 1 83 ? -1.25 5.828 1.424 1 97.19 83 PHE A N 1
ATOM 617 C CA . PHE A 1 83 ? -2.641 5.445 1.646 1 97.19 83 PHE A CA 1
ATOM 618 C C . PHE A 1 83 ? -3.234 6.227 2.812 1 97.19 83 PHE A C 1
ATOM 620 O O . PHE A 1 83 ? -4.355 6.73 2.725 1 97.19 83 PHE A O 1
ATOM 627 N N . PHE A 1 84 ? -2.531 6.395 3.832 1 97.88 84 PHE A N 1
ATOM 628 C CA . PHE A 1 84 ? -3.039 7.082 5.012 1 97.88 84 PHE A CA 1
ATOM 629 C C . PHE A 1 84 ? -3.164 8.578 4.754 1 97.88 84 PHE A C 1
ATOM 631 O O . PHE A 1 84 ? -4.062 9.234 5.289 1 97.88 84 PHE A O 1
ATOM 638 N N . ASN A 1 85 ? -2.234 9.102 3.951 1 97.88 85 ASN A N 1
ATOM 639 C CA . ASN A 1 85 ? -2.404 10.5 3.58 1 97.88 85 ASN A CA 1
ATOM 640 C C . ASN A 1 85 ? -3.689 10.719 2.787 1 97.88 85 ASN A C 1
ATOM 642 O O . ASN A 1 85 ? -4.422 11.672 3.035 1 97.88 85 ASN A O 1
ATOM 646 N N . TYR A 1 86 ? -3.936 9.836 1.912 1 97.31 86 TYR A N 1
ATOM 647 C CA . TYR A 1 86 ? -5.168 9.867 1.13 1 97.31 86 TYR A CA 1
ATOM 648 C C . TYR A 1 86 ? -6.391 9.797 2.037 1 97.31 86 TYR A C 1
ATOM 650 O O . TYR A 1 86 ? -7.332 10.586 1.883 1 97.31 86 TYR A O 1
ATOM 658 N N . LEU A 1 87 ? -6.383 8.922 2.938 1 97.19 87 LEU A N 1
ATOM 659 C CA . LEU A 1 87 ? -7.484 8.734 3.875 1 97.19 87 LEU A CA 1
ATOM 660 C C . LEU A 1 87 ? -7.684 9.977 4.742 1 97.19 87 LEU A C 1
ATOM 662 O O . LEU A 1 87 ? -8.812 10.43 4.934 1 97.19 87 LEU A O 1
ATOM 666 N N . ALA A 1 88 ? -6.582 10.477 5.23 1 98 88 ALA A N 1
ATOM 667 C CA . ALA A 1 88 ? -6.648 11.633 6.113 1 98 88 ALA A CA 1
ATOM 668 C C . ALA A 1 88 ? -7.242 12.844 5.387 1 98 88 ALA A C 1
ATOM 670 O O . ALA A 1 88 ? -8.07 13.562 5.945 1 98 88 ALA A O 1
ATOM 671 N N . VAL A 1 89 ? -6.832 13.031 4.195 1 98.31 89 VAL A N 1
ATOM 672 C CA . VAL A 1 89 ? -7.363 14.133 3.4 1 98.31 89 VAL A CA 1
ATOM 673 C C . VAL A 1 89 ? -8.875 13.969 3.232 1 98.31 89 VAL A C 1
ATOM 675 O O . VAL A 1 89 ? -9.633 14.93 3.387 1 98.31 89 VAL A O 1
ATOM 678 N N . ARG A 1 90 ? -9.336 12.812 3.041 1 96.62 90 ARG A N 1
ATOM 679 C CA . ARG A 1 90 ? -10.758 12.539 2.873 1 96.62 90 ARG A CA 1
ATOM 680 C C . ARG A 1 90 ? -11.523 12.781 4.172 1 96.62 90 ARG A C 1
ATOM 682 O O . ARG A 1 90 ? -12.633 13.312 4.156 1 96.62 90 ARG A O 1
ATOM 689 N N . ILE A 1 91 ? -10.945 12.367 5.203 1 97.44 91 ILE A N 1
ATOM 690 C CA . ILE A 1 91 ? -11.562 12.57 6.508 1 97.44 91 ILE A CA 1
ATOM 691 C C . ILE A 1 91 ? -11.695 14.062 6.793 1 97.44 91 ILE A C 1
ATOM 693 O O . ILE A 1 91 ? -12.766 14.531 7.184 1 97.44 91 ILE A O 1
ATOM 697 N N . VAL A 1 92 ? -10.602 14.797 6.562 1 98.12 92 VAL A N 1
ATOM 698 C CA . VAL A 1 92 ? -10.586 16.234 6.844 1 98.12 92 VAL A CA 1
ATOM 699 C C . VAL A 1 92 ? -11.578 16.938 5.93 1 98.12 92 VAL A C 1
ATOM 701 O O . VAL A 1 92 ? -12.32 17.828 6.371 1 98.12 92 VAL A O 1
ATOM 704 N N . LEU A 1 93 ? -11.672 16.516 4.645 1 97.81 93 LEU A N 1
ATOM 705 C CA . LEU A 1 93 ? -12.633 17.109 3.725 1 97.81 93 LEU A CA 1
ATOM 706 C C . LEU A 1 93 ? -14.062 16.891 4.215 1 97.81 93 LEU A C 1
ATOM 708 O O . LEU A 1 93 ? -14.883 17.797 4.188 1 97.81 93 LEU A O 1
ATOM 712 N N . ALA A 1 94 ? -14.312 15.703 4.676 1 96.31 94 ALA A N 1
ATOM 713 C CA . ALA A 1 94 ? -15.648 15.391 5.184 1 96.31 94 ALA A CA 1
ATOM 714 C C . ALA A 1 94 ? -15.984 16.234 6.406 1 96.31 94 ALA A C 1
ATOM 716 O O . ALA A 1 94 ? -17.109 16.719 6.547 1 96.31 94 ALA A O 1
ATOM 717 N N . GLN A 1 95 ? -15.008 16.391 7.285 1 96.38 95 GLN A N 1
ATOM 718 C CA . GLN A 1 95 ? -15.203 17.203 8.484 1 96.38 95 GLN A CA 1
ATOM 719 C C . GLN A 1 95 ? -15.438 18.672 8.125 1 96.38 95 GLN A C 1
ATOM 721 O O . GLN A 1 95 ? -16.328 19.312 8.695 1 96.38 95 GLN A O 1
ATOM 726 N N . LEU A 1 96 ? -14.703 19.203 7.191 1 97.31 96 LEU A N 1
ATOM 727 C CA . LEU A 1 96 ? -14.773 20.609 6.805 1 97.31 96 LEU A CA 1
ATOM 728 C C . LEU A 1 96 ? -16.094 20.922 6.098 1 97.31 96 LEU A C 1
ATOM 730 O O . LEU A 1 96 ? -16.609 22.031 6.211 1 97.31 96 LEU A O 1
ATOM 734 N N . GLU A 1 97 ? -16.547 19.953 5.293 1 95.31 97 GLU A N 1
ATOM 735 C CA . GLU A 1 97 ? -17.781 20.156 4.547 1 95.31 97 GLU A CA 1
ATOM 736 C C . GLU A 1 97 ? -18.922 20.562 5.477 1 95.31 97 GLU A C 1
ATOM 738 O O . GLU A 1 97 ? -19.781 21.359 5.105 1 95.31 97 GLU A O 1
ATOM 743 N N . SER A 1 98 ? -18.906 20.062 6.668 1 93.25 98 SER A N 1
ATOM 744 C CA . SER A 1 98 ? -19.969 20.328 7.633 1 93.25 98 SER A CA 1
ATOM 745 C C . SER A 1 98 ? -19.625 21.5 8.531 1 93.25 98 SER A C 1
ATOM 747 O O . SER A 1 98 ? -20.516 22.25 8.945 1 93.25 98 SER A O 1
ATOM 749 N N . TYR A 1 99 ? -18.422 21.766 8.789 1 94.19 99 TYR A N 1
ATOM 750 C CA . TYR A 1 99 ? -18.062 22.656 9.883 1 94.19 99 TYR A CA 1
ATOM 751 C C . TYR A 1 99 ? -17.438 23.938 9.352 1 94.19 99 TYR A C 1
ATOM 753 O O . TYR A 1 99 ? -17.453 24.969 10.023 1 94.19 99 TYR A O 1
ATOM 761 N N . ASN A 1 100 ? -16.844 23.938 8.227 1 96.5 100 ASN A N 1
ATOM 762 C CA . ASN A 1 100 ? -16.125 25.062 7.656 1 96.5 100 ASN A CA 1
ATOM 763 C C . ASN A 1 100 ? -16.094 25 6.133 1 96.5 100 ASN A C 1
ATOM 765 O O . ASN A 1 100 ? -15.094 24.562 5.551 1 96.5 100 ASN A O 1
ATOM 769 N N . ARG A 1 101 ? -17.109 25.562 5.543 1 96.62 101 ARG A N 1
ATOM 770 C CA . ARG A 1 101 ? -17.297 25.453 4.098 1 96.62 101 ARG A CA 1
ATOM 771 C C . ARG A 1 101 ? -16.188 26.156 3.342 1 96.62 101 ARG A C 1
ATOM 773 O O . ARG A 1 101 ? -15.758 25.703 2.277 1 96.62 101 ARG A O 1
ATOM 780 N N . GLU A 1 102 ? -15.742 27.312 3.881 1 96.88 102 GLU A N 1
ATOM 781 C CA . GLU A 1 102 ? -14.664 28.047 3.223 1 96.88 102 GLU A CA 1
ATOM 782 C C . GLU A 1 102 ? -13.391 27.219 3.15 1 96.88 102 GLU A C 1
ATOM 784 O O . GLU A 1 102 ? -12.781 27.094 2.084 1 96.88 102 GLU A O 1
ATOM 789 N N . ALA A 1 103 ? -13.047 26.656 4.285 1 97.75 103 ALA A N 1
ATOM 790 C CA . ALA A 1 103 ? -11.859 25.812 4.332 1 97.75 103 ALA A CA 1
ATOM 791 C C . ALA A 1 103 ? -12.039 24.562 3.459 1 97.75 103 ALA A C 1
ATOM 793 O O . ALA A 1 103 ? -11.086 24.094 2.838 1 97.75 103 ALA A O 1
ATOM 794 N N . TYR A 1 104 ? -13.242 24.062 3.371 1 98.12 104 TYR A N 1
ATOM 795 C CA . TYR A 1 104 ? -13.562 22.922 2.523 1 98.12 104 TYR A CA 1
ATOM 796 C C . TYR A 1 104 ? -13.266 23.219 1.061 1 98.12 104 TYR A C 1
ATOM 798 O O . TYR A 1 104 ? -12.602 22.422 0.379 1 98.12 104 TYR A O 1
ATOM 806 N N . VAL A 1 105 ? -13.672 24.344 0.629 1 98.12 105 VAL A N 1
ATOM 807 C CA . VAL A 1 105 ? -13.5 24.734 -0.766 1 98.12 105 VAL A CA 1
ATOM 808 C C . VAL A 1 105 ? -12.016 24.938 -1.068 1 98.12 105 VAL A C 1
ATOM 810 O O . VAL A 1 105 ? -11.523 24.5 -2.109 1 98.12 105 VAL A O 1
ATOM 813 N N . GLU A 1 106 ? -11.289 25.531 -0.148 1 97.88 106 GLU A N 1
ATOM 814 C CA . GLU A 1 106 ? -9.859 25.781 -0.327 1 97.88 106 GLU A CA 1
ATOM 815 C C . GLU A 1 106 ? -9.086 24.469 -0.414 1 97.88 106 GLU A C 1
ATOM 817 O O . GLU A 1 106 ? -8.227 24.297 -1.283 1 97.88 106 GLU A O 1
ATOM 822 N N . LEU A 1 107 ? -9.422 23.562 0.461 1 98.44 107 LEU A N 1
ATOM 823 C CA . LEU A 1 107 ? -8.727 22.281 0.448 1 98.44 107 LEU A CA 1
ATOM 824 C C . LEU A 1 107 ? -9.094 21.484 -0.794 1 98.44 107 LEU A C 1
ATOM 826 O O . LEU A 1 107 ? -8.234 20.844 -1.41 1 98.44 107 LEU A O 1
ATOM 830 N N . LYS A 1 108 ? -10.328 21.484 -1.139 1 98.19 108 LYS A N 1
ATOM 831 C CA . LYS A 1 108 ? -10.797 20.766 -2.318 1 98.19 108 LYS A CA 1
ATOM 832 C C . LYS A 1 108 ? -10.109 21.281 -3.582 1 98.19 108 LYS A C 1
ATOM 834 O O . LYS A 1 108 ? -9.742 20.484 -4.457 1 98.19 108 LYS A O 1
ATOM 839 N N . GLU A 1 109 ? -9.953 22.547 -3.688 1 98.12 109 GLU A N 1
ATOM 840 C CA . GLU A 1 109 ? -9.258 23.141 -4.824 1 98.12 109 GLU A CA 1
ATOM 841 C C . GLU A 1 109 ? -7.793 22.703 -4.852 1 98.12 109 GLU A C 1
ATOM 843 O O . GLU A 1 109 ? -7.262 22.359 -5.914 1 98.12 109 GLU A O 1
ATOM 848 N N . PHE A 1 110 ? -7.207 22.719 -3.736 1 98.56 110 PHE A N 1
ATOM 849 C CA . PHE A 1 110 ? -5.812 22.312 -3.656 1 98.56 110 PHE A CA 1
ATOM 850 C C . PHE A 1 110 ? -5.66 20.844 -4.082 1 98.56 110 PHE A C 1
ATOM 852 O O . PHE A 1 110 ? -4.73 20.5 -4.816 1 98.56 110 PHE A O 1
ATOM 859 N N . VAL A 1 111 ? -6.527 20.031 -3.641 1 98.38 111 VAL A N 1
ATOM 860 C CA . VAL A 1 111 ? -6.516 18.594 -3.922 1 98.38 111 VAL A CA 1
ATOM 861 C C . VAL A 1 111 ? -6.723 18.359 -5.414 1 98.38 111 VAL A C 1
ATOM 863 O O . VAL A 1 111 ? -6.168 17.422 -5.988 1 98.38 111 VAL A O 1
ATOM 866 N N . SER A 1 112 ? -7.469 19.172 -6.062 1 97.56 112 SER A N 1
ATOM 867 C CA . SER A 1 112 ? -7.75 19.031 -7.488 1 97.56 112 SER A CA 1
ATOM 868 C C . SER A 1 112 ? -6.504 19.297 -8.328 1 97.56 112 SER A C 1
ATOM 870 O O . SER A 1 112 ? -6.402 18.828 -9.461 1 97.56 112 SER A O 1
ATOM 872 N N . ARG A 1 113 ? -5.484 19.969 -7.75 1 96.62 113 ARG A N 1
ATOM 873 C CA . ARG A 1 113 ? -4.289 20.375 -8.492 1 96.62 113 ARG A CA 1
ATOM 874 C C . ARG A 1 113 ? -3.07 19.578 -8.031 1 96.62 113 ARG A C 1
ATOM 876 O O . ARG A 1 113 ? -2.008 19.656 -8.656 1 96.62 113 ARG A O 1
ATOM 883 N N . ASN A 1 114 ? -3.277 18.859 -6.902 1 97.38 114 ASN A N 1
ATOM 884 C CA . ASN A 1 114 ? -2.145 18.172 -6.301 1 97.38 114 ASN A CA 1
ATOM 885 C C . ASN A 1 114 ? -2.512 16.734 -5.918 1 97.38 114 ASN A C 1
ATOM 887 O O . ASN A 1 114 ? -3.488 16.516 -5.199 1 97.38 114 ASN A O 1
ATOM 891 N N . SER A 1 1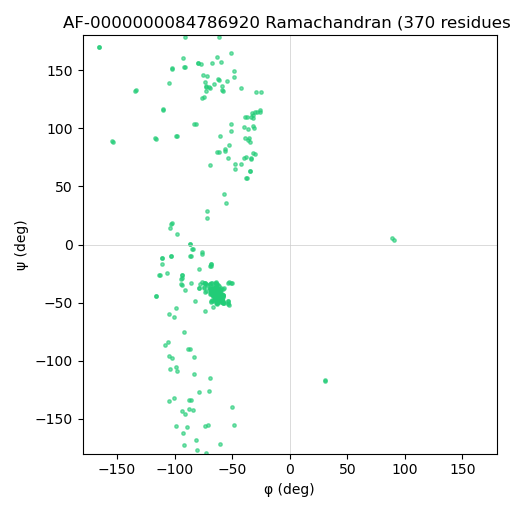15 ? -1.681 15.773 -6.27 1 96.5 115 SER A N 1
ATOM 892 C CA . SER A 1 115 ? -1.957 14.367 -5.977 1 96.5 115 SER A CA 1
ATOM 893 C C . SER A 1 115 ? -1.786 14.07 -4.492 1 96.5 115 SER A C 1
ATOM 895 O O . SER A 1 115 ? -0.749 14.383 -3.906 1 96.5 115 SER A O 1
ATOM 897 N N . VAL A 1 116 ? -2.723 13.352 -4.023 1 96.12 116 VAL A N 1
ATOM 898 C CA . VAL A 1 116 ? -2.699 12.969 -2.613 1 96.12 116 VAL A CA 1
ATOM 899 C C . VAL A 1 116 ? -1.87 11.703 -2.432 1 96.12 116 VAL A C 1
ATOM 901 O O . VAL A 1 116 ? -1.534 11.328 -1.306 1 96.12 116 VAL A O 1
ATOM 904 N N . ASN A 1 117 ? -1.453 10.984 -3.521 1 93.19 117 ASN A N 1
ATOM 905 C CA . ASN A 1 117 ? -0.797 9.68 -3.465 1 93.19 117 ASN A CA 1
ATOM 906 C C . ASN A 1 117 ? 0.712 9.82 -3.291 1 93.19 117 ASN A C 1
ATOM 908 O O . ASN A 1 117 ? 1.447 8.836 -3.395 1 93.19 117 ASN A O 1
ATOM 912 N N . ASP A 1 118 ? 1.178 10.992 -3.207 1 95.62 118 ASP A N 1
ATOM 913 C CA . ASP A 1 118 ? 2.516 11.328 -2.729 1 95.62 118 ASP A CA 1
ATOM 914 C C . ASP A 1 118 ? 2.447 12.172 -1.457 1 95.62 118 ASP A C 1
ATOM 916 O O . ASP A 1 118 ? 2.48 13.406 -1.521 1 95.62 118 ASP A O 1
ATOM 920 N N . ALA A 1 119 ? 2.467 11.43 -0.473 1 96.69 119 ALA A N 1
ATOM 921 C CA . ALA A 1 119 ? 2.174 12.023 0.828 1 96.69 119 ALA A CA 1
ATOM 922 C C . ALA A 1 119 ? 3.15 13.156 1.149 1 96.69 119 ALA A C 1
ATOM 924 O O . ALA A 1 119 ? 2.738 14.258 1.523 1 96.69 119 ALA A O 1
ATOM 925 N N . ASP A 1 120 ? 4.379 12.953 1.003 1 93.69 120 ASP A N 1
ATOM 926 C CA . ASP A 1 120 ? 5.398 13.922 1.384 1 93.69 120 ASP A CA 1
ATOM 927 C C . ASP A 1 120 ? 5.293 15.195 0.543 1 93.69 120 ASP A C 1
ATOM 929 O O . ASP A 1 120 ? 5.238 16.297 1.085 1 93.69 120 ASP A O 1
ATOM 933 N N . THR A 1 121 ? 5.23 15.031 -0.716 1 96.88 121 THR A N 1
ATOM 934 C CA . THR A 1 121 ? 5.152 16.188 -1.607 1 96.88 121 THR A CA 1
ATOM 935 C C . THR A 1 121 ? 3.855 16.953 -1.386 1 96.88 121 THR A C 1
ATOM 937 O O . THR A 1 121 ? 3.848 18.188 -1.407 1 96.88 121 THR A O 1
ATOM 940 N N . PHE A 1 122 ? 2.801 16.234 -1.241 1 98.5 122 PHE A N 1
ATOM 941 C CA . PHE A 1 122 ? 1.497 16.844 -1.037 1 98.5 122 PHE A CA 1
ATOM 942 C C . PHE A 1 122 ? 1.534 17.812 0.142 1 98.5 122 PHE A C 1
ATOM 944 O O . PHE A 1 122 ? 1.175 18.984 0.004 1 98.5 122 PHE A O 1
ATOM 951 N N . CYS A 1 123 ? 2.031 17.375 1.257 1 98.06 123 CYS A N 1
ATOM 952 C CA . CYS A 1 123 ? 2.02 18.172 2.477 1 98.06 123 CYS A CA 1
ATOM 953 C C . CYS A 1 123 ? 3.051 19.297 2.404 1 98.06 123 CYS A C 1
ATOM 955 O O . CYS A 1 123 ? 2.826 20.391 2.934 1 98.06 123 CYS A O 1
ATOM 957 N N . LYS A 1 124 ? 4.129 19.016 1.736 1 97.75 124 LYS A N 1
ATOM 958 C CA . LYS A 1 124 ? 5.145 20.047 1.537 1 97.75 124 LYS A CA 1
ATOM 959 C C . LYS A 1 124 ? 4.59 21.234 0.748 1 97.75 124 LYS A C 1
ATOM 961 O O . LYS A 1 124 ? 4.879 22.391 1.062 1 97.75 124 LYS A O 1
ATOM 966 N N . LYS A 1 125 ? 3.844 20.922 -0.209 1 98.19 125 LYS A N 1
ATOM 967 C CA . LYS A 1 125 ? 3.238 21.969 -1.021 1 98.19 125 LYS A CA 1
ATOM 968 C C . LYS A 1 125 ? 2.111 22.672 -0.264 1 98.19 125 LYS A C 1
ATOM 970 O O . LYS A 1 125 ? 2.006 23.891 -0.29 1 98.19 125 LYS A O 1
ATOM 975 N N . LEU A 1 126 ? 1.348 21.906 0.431 1 98.56 126 LEU A N 1
ATOM 976 C CA . LEU A 1 126 ? 0.17 22.438 1.112 1 98.56 126 LEU A CA 1
ATOM 977 C C . LEU A 1 126 ? 0.568 23.422 2.207 1 98.56 126 LEU A C 1
ATOM 979 O O . LEU A 1 126 ? -0.008 24.5 2.314 1 98.56 126 LEU A O 1
ATOM 983 N N . ILE A 1 127 ? 1.536 23.109 2.957 1 97.94 127 ILE A N 1
ATOM 984 C CA . ILE A 1 127 ? 1.899 23.906 4.129 1 97.94 127 ILE A CA 1
ATOM 985 C C . ILE A 1 127 ? 2.455 25.25 3.688 1 97.94 127 ILE A C 1
ATOM 987 O O . ILE A 1 127 ? 2.449 26.219 4.457 1 97.94 127 ILE A O 1
ATOM 991 N N . ARG A 1 128 ? 2.85 25.406 2.461 1 96.75 128 ARG A N 1
ATOM 992 C CA . ARG A 1 128 ? 3.531 26.594 1.958 1 96.75 128 ARG A CA 1
ATOM 993 C C . ARG A 1 128 ? 2.574 27.469 1.161 1 96.75 128 ARG A C 1
ATOM 995 O O . ARG A 1 128 ? 2.904 28.609 0.831 1 96.75 128 ARG A O 1
ATOM 1002 N N . GLU A 1 129 ? 1.447 27 0.882 1 97.12 129 GLU A N 1
ATOM 1003 C CA . GLU A 1 129 ? 0.525 27.688 -0.022 1 97.12 129 GLU A CA 1
ATOM 1004 C C . GLU A 1 129 ? 0.014 28.984 0.589 1 97.12 129 GLU A C 1
ATOM 1006 O O . GLU A 1 129 ? -0.053 30.016 -0.09 1 97.12 129 GLU A O 1
ATOM 1011 N N . SER A 1 130 ? -0.442 29.031 1.795 1 95.81 130 SER A N 1
ATOM 1012 C CA . SER A 1 130 ? -0.941 30.172 2.553 1 95.81 130 SER A CA 1
ATOM 1013 C C . SER A 1 130 ? -1.053 29.844 4.039 1 95.81 130 SER A C 1
ATOM 1015 O O . SER A 1 130 ? -0.963 28.672 4.43 1 95.81 130 SER A O 1
ATOM 1017 N N . PRO A 1 131 ? -1.294 30.781 4.906 1 94.88 131 PRO A N 1
ATOM 1018 C CA . PRO A 1 131 ? -1.46 30.5 6.332 1 94.88 131 PRO A CA 1
ATOM 1019 C C . PRO A 1 131 ? -2.652 29.594 6.621 1 94.88 131 PRO A C 1
ATOM 1021 O O . PRO A 1 131 ? -2.592 28.75 7.527 1 94.88 131 PRO A O 1
ATOM 1024 N N . ARG A 1 132 ? -3.688 29.719 5.879 1 95.94 132 ARG A N 1
ATOM 1025 C CA . ARG A 1 132 ? -4.844 28.844 6.055 1 95.94 132 ARG A CA 1
ATOM 1026 C C . ARG A 1 132 ? -4.523 27.422 5.625 1 95.94 132 ARG A C 1
ATOM 1028 O O . ARG A 1 132 ? -4.938 26.453 6.281 1 95.94 132 ARG A O 1
ATOM 1035 N N . HIS A 1 133 ? -3.783 27.344 4.594 1 97.81 133 HIS A N 1
ATOM 1036 C CA . HIS A 1 133 ? -3.379 26.031 4.113 1 97.81 133 HIS A CA 1
ATOM 1037 C C . HIS A 1 133 ? -2.414 25.359 5.086 1 97.81 133 HIS A C 1
ATOM 1039 O O . HIS A 1 133 ? -2.4 24.125 5.211 1 97.81 133 HIS A O 1
ATOM 1045 N N . LYS A 1 134 ? -1.598 26.156 5.754 1 97.31 134 LYS A N 1
ATOM 1046 C CA . LYS A 1 134 ? -0.737 25.609 6.801 1 97.31 134 LYS A CA 1
ATOM 1047 C C . LYS A 1 134 ? -1.558 24.922 7.883 1 97.31 134 LYS A C 1
ATOM 1049 O O . LYS A 1 134 ? -1.228 23.812 8.297 1 97.31 134 LYS A O 1
ATOM 1054 N N . ALA A 1 135 ? -2.586 25.547 8.258 1 97.31 135 ALA A N 1
ATOM 1055 C CA . ALA A 1 135 ? -3.461 24.969 9.273 1 97.31 135 ALA A CA 1
ATOM 1056 C C . ALA A 1 135 ? -4.094 23.672 8.773 1 97.31 135 ALA A C 1
ATOM 1058 O O . ALA A 1 135 ? -4.246 22.719 9.531 1 97.31 135 ALA A O 1
ATOM 1059 N N . LEU A 1 136 ? -4.477 23.688 7.562 1 98.44 136 LEU A N 1
ATOM 1060 C CA . LEU A 1 136 ? -5.055 22.484 6.953 1 98.44 136 LEU A CA 1
ATOM 1061 C C . LEU A 1 136 ? -4.027 21.359 6.887 1 98.44 136 LEU A C 1
ATOM 1063 O O . LEU A 1 136 ?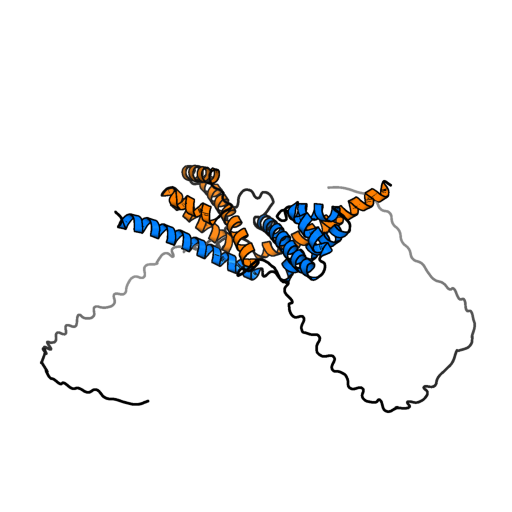 -4.355 20.203 7.148 1 98.44 136 LEU A O 1
ATOM 1067 N N . ALA A 1 137 ? -2.779 21.672 6.488 1 98.5 137 ALA A N 1
ATOM 1068 C CA . ALA A 1 137 ? -1.706 20.688 6.461 1 98.5 137 ALA A CA 1
ATOM 1069 C C . ALA A 1 137 ? -1.487 20.078 7.84 1 98.5 137 ALA A C 1
ATOM 1071 O O . ALA A 1 137 ? -1.365 18.859 7.977 1 98.5 137 ALA A O 1
ATOM 1072 N N . MET A 1 138 ? -1.508 20.938 8.812 1 97.81 138 MET A N 1
ATOM 1073 C CA . MET A 1 138 ? -1.3 20.469 10.18 1 97.81 138 MET A CA 1
ATOM 1074 C C . MET A 1 138 ? -2.449 19.578 10.633 1 97.81 138 MET A C 1
ATOM 1076 O O . MET A 1 138 ? -2.23 18.578 11.32 1 97.81 138 MET A O 1
ATOM 1080 N N . ARG A 1 139 ? -3.604 19.984 10.219 1 98.25 139 ARG A N 1
ATOM 1081 C CA . ARG A 1 139 ? -4.766 19.156 10.555 1 98.25 139 ARG A CA 1
ATOM 1082 C C . ARG A 1 139 ? -4.688 17.797 9.883 1 98.25 139 ARG A C 1
ATOM 1084 O O . ARG A 1 139 ? -5.008 16.781 10.5 1 98.25 139 ARG A O 1
ATOM 1091 N N . ILE A 1 140 ? -4.281 17.719 8.695 1 98.38 140 ILE A N 1
ATOM 1092 C CA . ILE A 1 140 ? -4.152 16.469 7.957 1 98.38 140 ILE A CA 1
ATOM 1093 C C . ILE A 1 140 ? -3.098 15.578 8.617 1 98.38 140 ILE A C 1
ATOM 1095 O O . ILE A 1 140 ? -3.312 14.383 8.805 1 98.38 140 ILE A O 1
ATOM 1099 N N . LEU A 1 141 ? -1.99 16.172 9.023 1 98 141 LEU A N 1
ATOM 1100 C CA . LEU A 1 141 ? -0.937 15.414 9.688 1 98 141 LEU A CA 1
ATOM 1101 C C . LEU A 1 141 ? -1.439 14.82 11 1 98 141 LEU A C 1
ATOM 1103 O O . LEU A 1 141 ? -1.135 13.664 11.32 1 98 141 LEU A O 1
ATOM 1107 N N . GLU A 1 142 ? -2.225 15.539 11.68 1 97.81 142 GLU A N 1
ATOM 1108 C CA . GLU A 1 142 ? -2.785 15.086 12.953 1 97.81 142 GLU A CA 1
ATOM 1109 C C . GLU A 1 142 ? -3.768 13.938 12.75 1 97.81 142 GLU A C 1
ATOM 1111 O O . GLU A 1 142 ? -3.699 12.922 13.445 1 97.81 142 GLU A O 1
ATOM 1116 N N . VAL A 1 143 ? -4.641 14.172 11.828 1 98.19 143 VAL A N 1
ATOM 1117 C CA . VAL A 1 143 ? -5.664 13.164 11.555 1 98.19 143 VAL A CA 1
ATOM 1118 C C . VAL A 1 143 ? -5.008 11.883 11.031 1 98.19 143 VAL A C 1
ATOM 1120 O O . VAL A 1 143 ? -5.391 10.781 11.422 1 98.19 143 VAL A O 1
ATOM 1123 N N . ARG A 1 144 ? -4.035 12.047 10.188 1 98.25 144 ARG A N 1
ATOM 1124 C CA . ARG A 1 144 ? -3.289 10.914 9.656 1 98.25 144 ARG A CA 1
ATOM 1125 C C . ARG A 1 144 ? -2.672 10.086 10.773 1 98.25 144 ARG A C 1
ATOM 1127 O O . ARG A 1 144 ? -2.844 8.867 10.82 1 98.25 144 ARG A O 1
ATOM 1134 N N . SER A 1 145 ? -1.998 10.75 11.648 1 97.69 145 SER A N 1
ATOM 1135 C CA . SER A 1 145 ? -1.346 10.078 12.766 1 97.69 145 SER A CA 1
ATOM 1136 C C . SER A 1 145 ? -2.367 9.438 13.703 1 97.69 145 SER A C 1
ATOM 1138 O O . SER A 1 145 ? -2.217 8.281 14.102 1 97.69 145 SER A O 1
ATOM 1140 N N . ALA A 1 146 ? -3.402 10.148 14.008 1 97.62 146 ALA A N 1
ATOM 1141 C CA . ALA A 1 146 ? -4.426 9.656 14.93 1 97.62 146 ALA A CA 1
ATOM 1142 C C . ALA A 1 146 ? -5.145 8.445 14.344 1 97.62 146 ALA A C 1
ATOM 1144 O O . ALA A 1 146 ? -5.355 7.441 15.031 1 97.62 146 ALA A O 1
ATOM 1145 N N . TYR A 1 147 ? -5.48 8.633 13.117 1 97.75 147 TYR A N 1
ATOM 1146 C CA . TYR A 1 147 ? -6.199 7.516 12.516 1 97.75 147 TYR A CA 1
ATOM 1147 C C . TYR A 1 147 ? -5.328 6.27 12.453 1 97.75 147 TYR A C 1
ATOM 1149 O O . TYR A 1 147 ? -5.773 5.176 12.812 1 97.75 147 TYR A O 1
ATOM 1157 N N . MET A 1 148 ? -4.137 6.41 11.938 1 98.06 148 MET A N 1
ATOM 1158 C CA . MET A 1 148 ? -3.211 5.297 11.758 1 98.06 148 MET A CA 1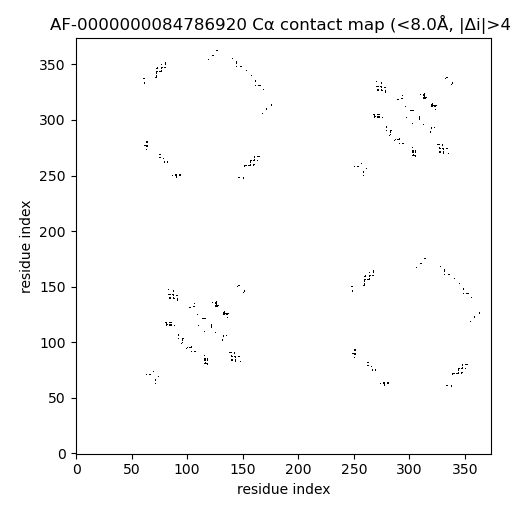
ATOM 1159 C C . MET A 1 148 ? -2.922 4.602 13.086 1 98.06 148 MET A C 1
ATOM 1161 O O . MET A 1 148 ? -2.85 3.375 13.148 1 98.06 148 MET A O 1
ATOM 1165 N N . LYS A 1 149 ? -2.812 5.328 14.141 1 97.5 149 LYS A N 1
ATOM 1166 C CA . LYS A 1 149 ? -2.324 4.785 15.406 1 97.5 149 LYS A CA 1
ATOM 1167 C C . LYS A 1 149 ? -3.48 4.32 16.297 1 97.5 149 LYS A C 1
ATOM 1169 O O . LYS A 1 149 ? -3.328 3.391 17.078 1 97.5 149 LYS A O 1
ATOM 1174 N N . LYS A 1 150 ? -4.617 4.914 16.094 1 96.81 150 LYS A N 1
ATOM 1175 C CA . LYS A 1 150 ? -5.691 4.648 17.047 1 96.81 150 LYS A CA 1
ATOM 1176 C C . LYS A 1 150 ? -6.867 3.955 16.375 1 96.81 150 LYS A C 1
ATOM 1178 O O . LYS A 1 150 ? -7.422 2.99 16.906 1 96.81 150 LYS A O 1
ATOM 1183 N N . ASP A 1 151 ? -7.238 4.441 15.195 1 96.31 151 ASP A N 1
ATOM 1184 C CA . ASP A 1 151 ? -8.492 3.998 14.594 1 96.31 151 ASP A CA 1
ATOM 1185 C C . ASP A 1 151 ? -8.258 2.828 13.641 1 96.31 151 ASP A C 1
ATOM 1187 O O . ASP A 1 151 ? -9.125 1.963 13.484 1 96.31 151 ASP A O 1
ATOM 1191 N N . PHE A 1 152 ? -7.168 2.793 12.961 1 97.44 152 PHE A N 1
ATOM 1192 C CA . PHE A 1 152 ? -6.898 1.756 11.977 1 97.44 152 PHE A CA 1
ATOM 1193 C C . PHE A 1 152 ? -6.668 0.409 12.648 1 97.44 152 PHE A C 1
ATOM 1195 O O . PHE A 1 152 ? -5.918 0.32 13.625 1 97.44 152 PHE A O 1
ATOM 1202 N N . GLU A 1 153 ? -7.266 -0.575 12.125 1 97.38 153 GLU A N 1
ATOM 1203 C CA . GLU A 1 153 ? -7.191 -1.901 12.727 1 97.38 153 GLU A CA 1
ATOM 1204 C C . GLU A 1 153 ? -6.137 -2.764 12.039 1 97.38 153 GLU A C 1
ATOM 1206 O O . GLU A 1 153 ? -6.465 -3.59 11.188 1 97.38 153 GLU A O 1
ATOM 1211 N N . TRP A 1 154 ? -4.961 -2.775 12.539 1 98.25 154 TRP A N 1
ATOM 1212 C CA . TRP A 1 154 ? -3.793 -3.422 11.953 1 98.25 154 TRP A CA 1
ATOM 1213 C C . TRP A 1 154 ? -3.947 -4.938 11.961 1 98.25 154 TRP A C 1
ATOM 1215 O O . TRP A 1 154 ? -3.568 -5.613 11 1 98.25 154 TRP A O 1
ATOM 1225 N N . ASP A 1 155 ? -4.469 -5.43 13.023 1 97.5 155 ASP A N 1
ATOM 1226 C CA . ASP A 1 155 ? -4.684 -6.871 13.078 1 97.5 155 ASP A CA 1
ATOM 1227 C C . ASP A 1 155 ? -5.723 -7.309 12.047 1 97.5 155 ASP A C 1
ATOM 1229 O O . ASP A 1 155 ? -5.605 -8.383 11.453 1 97.5 155 ASP A O 1
ATOM 1233 N N . ASN A 1 156 ? -6.676 -6.512 11.914 1 97.69 156 ASN A N 1
ATOM 1234 C CA . ASN A 1 156 ? -7.684 -6.816 10.898 1 97.69 156 ASN A CA 1
ATOM 1235 C C . ASN A 1 156 ? -7.109 -6.723 9.492 1 97.69 156 ASN A C 1
ATOM 1237 O O . ASN A 1 156 ? -7.469 -7.512 8.617 1 97.69 156 ASN A O 1
ATOM 1241 N N . LEU A 1 157 ? -6.25 -5.77 9.219 1 98.44 157 LEU A N 1
ATOM 1242 C CA . LEU A 1 157 ? -5.551 -5.688 7.941 1 98.44 157 LEU A CA 1
ATOM 1243 C C . LEU A 1 157 ? -4.848 -7 7.621 1 98.44 157 LEU A C 1
ATOM 1245 O O . LEU A 1 157 ? -4.977 -7.52 6.508 1 98.44 157 LEU A O 1
ATOM 1249 N N . LYS A 1 158 ? -4.133 -7.492 8.57 1 98.5 158 LYS A N 1
ATOM 1250 C CA . LYS A 1 158 ? -3.414 -8.75 8.398 1 98.5 158 LYS A CA 1
ATOM 1251 C C . LYS A 1 158 ? -4.375 -9.891 8.078 1 98.5 158 LYS A C 1
ATOM 1253 O O . LYS A 1 158 ? -4.164 -10.641 7.125 1 98.5 158 LYS A O 1
ATOM 1258 N N . LYS A 1 159 ? -5.426 -9.945 8.82 1 98.38 159 LYS A N 1
ATOM 1259 C CA . LYS A 1 159 ? -6.418 -11.008 8.641 1 98.38 159 LYS A CA 1
ATOM 1260 C C . LYS A 1 159 ? -7.055 -10.93 7.254 1 98.38 159 LYS A C 1
ATOM 1262 O O . LYS A 1 159 ? -7.176 -11.945 6.562 1 98.38 159 LYS A O 1
ATOM 1267 N N . ILE A 1 160 ? -7.453 -9.773 6.914 1 98.19 160 ILE A N 1
ATOM 1268 C CA . ILE A 1 160 ? -8.078 -9.57 5.613 1 98.19 160 ILE A CA 1
ATOM 1269 C C . ILE A 1 160 ? -7.09 -9.922 4.504 1 98.19 160 ILE A C 1
ATOM 1271 O O . ILE A 1 160 ? -7.465 -10.531 3.5 1 98.19 160 ILE A O 1
ATOM 1275 N N . SER A 1 161 ? -5.805 -9.547 4.652 1 98.38 161 SER A N 1
ATOM 1276 C CA . SER A 1 161 ? -4.781 -9.828 3.648 1 98.38 161 SER A CA 1
ATOM 1277 C C . SER A 1 161 ? -4.598 -11.328 3.447 1 98.38 161 SER A C 1
ATOM 1279 O O . SER A 1 161 ? -4.477 -11.797 2.314 1 98.38 161 SER A O 1
ATOM 1281 N N . PHE A 1 162 ? -4.613 -12.07 4.508 1 98.56 162 PHE A N 1
ATOM 1282 C CA . PHE A 1 162 ? -4.484 -13.523 4.438 1 98.56 162 PHE A CA 1
ATOM 1283 C C . PHE A 1 162 ? -5.66 -14.141 3.693 1 98.56 162 PHE A C 1
ATOM 1285 O O . PHE A 1 162 ? -5.473 -14.969 2.803 1 98.56 162 PHE A O 1
ATOM 1292 N N . LYS A 1 163 ? -6.762 -13.695 4.066 1 98.25 163 LYS A N 1
ATOM 1293 C CA . LYS A 1 163 ? -7.961 -14.211 3.418 1 98.25 163 LYS A CA 1
ATOM 1294 C C . LYS A 1 163 ? -7.98 -13.859 1.934 1 98.25 163 LYS A C 1
ATOM 1296 O O . LYS A 1 163 ? -8.352 -14.68 1.096 1 98.25 163 LYS A O 1
ATOM 1301 N N . MET A 1 164 ? -7.605 -12.641 1.67 1 97.38 164 MET A N 1
ATOM 1302 C CA . MET A 1 164 ? -7.652 -12.141 0.299 1 97.38 164 MET A CA 1
ATOM 1303 C C . MET A 1 164 ? -6.715 -12.93 -0.604 1 97.38 164 MET A C 1
ATOM 1305 O O . MET A 1 164 ? -7.062 -13.242 -1.747 1 97.38 164 MET A O 1
ATOM 1309 N N . VAL A 1 165 ? -5.566 -13.195 -0.075 1 97.75 165 VAL A N 1
ATOM 1310 C CA . VAL A 1 165 ? -4.629 -13.953 -0.895 1 97.75 165 VAL A CA 1
ATOM 1311 C C . VAL A 1 165 ? -5.16 -15.359 -1.121 1 97.75 165 VAL A C 1
ATOM 1313 O O . VAL A 1 165 ? -5.047 -15.906 -2.223 1 97.75 165 VAL A O 1
ATOM 1316 N N . ASP A 1 166 ? -5.758 -15.977 -0.169 1 97.69 166 ASP A N 1
ATOM 1317 C CA . ASP A 1 166 ? -6.363 -17.297 -0.307 1 97.69 166 ASP A CA 1
ATOM 1318 C C . ASP A 1 166 ? -7.516 -17.281 -1.308 1 97.69 166 ASP A C 1
ATOM 1320 O O . ASP A 1 166 ? -7.613 -18.156 -2.172 1 97.69 166 ASP A O 1
ATOM 1324 N N . ASP A 1 167 ? -8.312 -16.312 -1.155 1 97.69 167 ASP A N 1
ATOM 1325 C CA . ASP A 1 167 ? -9.453 -16.172 -2.059 1 97.69 167 ASP A CA 1
ATOM 1326 C C . ASP A 1 167 ? -8.984 -15.961 -3.5 1 97.69 167 ASP A C 1
ATOM 1328 O O . ASP A 1 167 ? -9.562 -16.531 -4.43 1 97.69 167 ASP A O 1
ATOM 1332 N N . ALA A 1 168 ? -8.031 -15.109 -3.672 1 96.62 168 ALA A N 1
ATOM 1333 C CA . ALA A 1 168 ? -7.516 -14.812 -5.008 1 96.62 168 ALA A CA 1
ATOM 1334 C C . ALA A 1 168 ? -6.945 -16.062 -5.664 1 96.62 168 ALA A C 1
ATOM 1336 O O . ALA A 1 168 ? -7.18 -16.328 -6.848 1 96.62 168 ALA A O 1
ATOM 1337 N N . ASN A 1 169 ? -6.18 -16.844 -4.863 1 96.06 169 ASN A N 1
ATOM 1338 C CA . ASN A 1 169 ? -5.625 -18.094 -5.367 1 96.06 169 ASN A CA 1
ATOM 1339 C C . ASN A 1 169 ? -6.727 -19.078 -5.773 1 96.06 169 ASN A C 1
ATOM 1341 O O . ASN A 1 169 ? -6.664 -19.672 -6.848 1 96.06 169 ASN A O 1
ATOM 1345 N N . THR A 1 170 ? -7.695 -19.219 -4.945 1 97.19 170 THR A N 1
ATOM 1346 C CA . THR A 1 170 ? -8.797 -20.141 -5.195 1 97.19 170 THR A CA 1
ATOM 1347 C C . THR A 1 170 ? -9.594 -19.719 -6.426 1 97.19 170 THR A C 1
ATOM 1349 O O . THR A 1 170 ? -9.914 -20.531 -7.285 1 97.19 170 THR A O 1
ATOM 1352 N N . LYS A 1 171 ? -9.883 -18.453 -6.473 1 97.12 171 LYS A N 1
ATOM 1353 C CA . LYS A 1 171 ? -10.648 -17.922 -7.594 1 97.12 171 LYS A CA 1
ATOM 1354 C C . LYS A 1 171 ? -9.914 -18.125 -8.914 1 97.12 171 LYS A C 1
ATOM 1356 O O . LYS A 1 171 ? -10.516 -18.531 -9.906 1 97.12 171 LYS A O 1
ATOM 1361 N N . LEU A 1 172 ? -8.672 -17.812 -8.961 1 96.69 172 LEU A N 1
ATOM 1362 C CA . LEU A 1 172 ? -7.891 -17.953 -10.18 1 96.69 172 LEU A CA 1
ATOM 1363 C C . LEU A 1 172 ? -7.887 -19.391 -10.672 1 96.69 172 LEU A C 1
ATOM 1365 O O . LEU A 1 172 ? -8.133 -19.656 -11.852 1 96.69 172 LEU A O 1
ATOM 1369 N N . MET A 1 173 ? -7.617 -20.25 -9.703 1 94.75 173 MET A N 1
ATOM 1370 C CA . MET A 1 173 ? -7.547 -21.672 -10.078 1 94.75 173 MET A CA 1
ATOM 1371 C C . MET A 1 173 ? -8.914 -22.188 -10.508 1 94.75 173 MET A C 1
ATOM 1373 O O . MET A 1 173 ? -9.016 -22.938 -11.469 1 94.75 173 MET A O 1
ATOM 1377 N N . ARG A 1 174 ? -9.922 -21.844 -9.805 1 96.06 174 ARG A N 1
ATOM 1378 C CA . ARG A 1 174 ? -11.281 -22.234 -10.156 1 96.06 174 ARG A CA 1
ATOM 1379 C C . ARG A 1 174 ? -11.648 -21.75 -11.555 1 96.06 174 ARG A C 1
ATOM 1381 O O . ARG A 1 174 ? -12.133 -22.531 -12.383 1 96.06 174 ARG A O 1
ATOM 1388 N N . ASP A 1 175 ? -11.414 -20.516 -11.844 1 95.5 175 ASP A N 1
ATOM 1389 C CA . ASP A 1 175 ? -11.727 -19.938 -13.148 1 95.5 175 ASP A CA 1
ATOM 1390 C C . ASP A 1 175 ? -10.922 -20.625 -14.258 1 95.5 175 ASP A C 1
ATOM 1392 O O . ASP A 1 175 ? -11.453 -20.906 -15.328 1 95.5 175 ASP A O 1
ATOM 1396 N N . TYR A 1 176 ? -9.766 -20.859 -13.969 1 94.38 176 TYR A N 1
ATOM 1397 C CA . TYR A 1 176 ? -8.898 -21.484 -14.961 1 94.38 176 TYR A CA 1
ATOM 1398 C C . TYR A 1 176 ? -9.383 -22.906 -15.273 1 94.38 176 TYR A C 1
ATOM 1400 O O . TYR A 1 176 ? -9.484 -23.281 -16.453 1 94.38 176 TYR A O 1
ATOM 1408 N N . VAL A 1 177 ? -9.664 -23.688 -14.305 1 92.38 177 VAL A N 1
ATOM 1409 C CA . VAL A 1 177 ? -10.102 -25.062 -14.469 1 92.38 177 VAL A CA 1
ATOM 1410 C C . VAL A 1 177 ? -11.438 -25.109 -15.203 1 92.38 177 VAL A C 1
ATOM 1412 O O . VAL A 1 177 ? -11.656 -25.953 -16.078 1 92.38 177 VAL A O 1
ATOM 1415 N N . LEU A 1 178 ? -12.258 -24.172 -14.898 1 93.31 178 LEU A N 1
ATOM 1416 C CA . LEU A 1 178 ? -13.555 -24.109 -15.562 1 93.31 178 LEU A CA 1
ATOM 1417 C C . LEU A 1 178 ? -13.391 -23.781 -17.047 1 93.31 178 LEU A C 1
ATOM 1419 O O . LEU A 1 178 ? -14.141 -24.281 -17.891 1 93.31 178 LEU A O 1
ATOM 1423 N N . GLU A 1 179 ? -12.508 -23 -17.375 1 90.94 179 GLU A N 1
ATOM 1424 C CA . GLU A 1 179 ? -12.25 -22.594 -18.75 1 90.94 179 GLU A CA 1
ATOM 1425 C C . GLU A 1 179 ? -11.711 -23.766 -19.578 1 90.94 179 GLU A C 1
ATOM 1427 O O . GLU A 1 179 ? -12.102 -23.953 -20.734 1 90.94 179 GLU A O 1
ATOM 1432 N N . ILE A 1 180 ? -10.875 -24.516 -18.953 1 87.31 180 ILE A N 1
ATOM 1433 C CA . ILE A 1 180 ? -10.273 -25.625 -19.703 1 87.31 180 ILE A CA 1
ATOM 1434 C C . ILE A 1 180 ? -11.266 -26.781 -19.781 1 87.31 180 ILE A C 1
ATOM 1436 O O . ILE A 1 180 ? -11.273 -27.531 -20.766 1 87.31 180 ILE A O 1
ATOM 1440 N N . SER A 1 181 ? -12.023 -27.031 -18.719 1 87.44 181 SER A N 1
ATOM 1441 C CA . SER A 1 181 ? -13.023 -28.094 -18.75 1 87.44 181 SER A CA 1
ATOM 1442 C C . SER A 1 181 ? -14.109 -27.797 -19.766 1 87.44 181 SER A C 1
ATOM 1444 O O . SER A 1 181 ? -14.664 -28.719 -20.375 1 87.44 181 SER A O 1
ATOM 1446 N N . HIS A 1 182 ? -14.531 -26.688 -19.875 1 79.44 182 HIS A N 1
ATOM 1447 C CA . HIS A 1 182 ? -15.531 -26.297 -20.859 1 79.44 182 HIS A CA 1
ATOM 1448 C C . HIS A 1 182 ? -14.984 -26.438 -22.281 1 79.44 182 HIS A C 1
ATOM 1450 O O . HIS A 1 182 ? -15.734 -26.719 -23.203 1 79.44 182 HIS A O 1
ATOM 1456 N N . ILE A 1 183 ? -13.828 -26.156 -22.453 1 72.69 183 ILE A N 1
ATOM 1457 C CA . ILE A 1 183 ? -13.211 -26.312 -23.766 1 72.69 183 ILE A CA 1
ATOM 1458 C C . ILE A 1 183 ? -13.211 -27.797 -24.156 1 72.69 183 ILE A C 1
ATOM 1460 O O . ILE A 1 183 ? -13.453 -28.141 -25.312 1 72.69 183 ILE A O 1
ATOM 1464 N N . GLU A 1 184 ? -13.07 -28.625 -23.234 1 67.94 184 GLU A N 1
ATOM 1465 C CA . GLU A 1 184 ? -13.078 -30.047 -23.5 1 67.94 184 GLU A CA 1
ATOM 1466 C C . GLU A 1 184 ? -14.492 -30.562 -23.781 1 67.94 184 GLU A C 1
ATOM 1468 O O . GLU A 1 184 ? -14.68 -31.484 -24.594 1 67.94 184 GLU A O 1
ATOM 1473 N N . ASP A 1 185 ? -15.445 -30.016 -23.188 1 69.38 185 ASP A N 1
ATOM 1474 C CA . ASP A 1 185 ? -16.812 -30.438 -23.438 1 69.38 185 ASP A CA 1
ATOM 1475 C C . ASP A 1 185 ? -17.312 -29.938 -24.781 1 69.38 185 ASP A C 1
ATOM 1477 O O . ASP A 1 185 ? -18.172 -30.578 -25.422 1 69.38 185 ASP A O 1
ATOM 1481 N N . ASP A 1 186 ? -16.938 -28.812 -25.156 1 58.12 186 ASP A N 1
ATOM 1482 C CA . ASP A 1 186 ? -17.375 -28.281 -26.438 1 58.12 186 ASP A CA 1
ATOM 1483 C C . ASP A 1 186 ? -16.625 -28.922 -27.594 1 58.12 186 ASP A C 1
ATOM 1485 O O . ASP A 1 186 ? -16.984 -28.734 -28.766 1 58.12 186 ASP A O 1
ATOM 1489 N N . LYS A 1 187 ? -15.672 -29.703 -27.344 1 51.31 187 LYS A N 1
ATOM 1490 C CA . LYS A 1 187 ? -15.039 -30.469 -28.406 1 51.31 187 LYS A CA 1
ATOM 1491 C C . LYS A 1 187 ? -15.672 -31.859 -28.531 1 51.31 187 LYS A C 1
ATOM 1493 O O . LYS A 1 187 ? -16 -32.312 -29.625 1 51.31 187 LYS A O 1
ATOM 1498 N N . MET B 1 1 ? 56.281 -1.963 24.828 1 20.61 1 MET B N 1
ATOM 1499 C CA . MET B 1 1 ? 56.531 -2.477 26.172 1 20.61 1 MET B CA 1
ATOM 1500 C C . MET B 1 1 ? 56.656 -1.337 27.172 1 20.61 1 MET B C 1
ATOM 1502 O O . MET B 1 1 ? 56.094 -1.41 28.266 1 20.61 1 MET B O 1
ATOM 1506 N N . GLU B 1 2 ? 57.781 -0.569 27.109 1 17.08 2 GLU B N 1
ATOM 1507 C CA . GLU B 1 2 ? 58.594 -0.232 28.297 1 17.08 2 GLU B CA 1
ATOM 1508 C C . GLU B 1 2 ? 57.938 0.89 29.094 1 17.08 2 GLU B C 1
ATOM 1510 O O . GLU B 1 2 ? 57.625 0.723 30.281 1 17.08 2 GLU B O 1
ATOM 1515 N N . CYS B 1 3 ? 58.781 1.911 29.312 1 16.92 3 CYS B N 1
ATOM 1516 C CA . CYS B 1 3 ? 59.469 2.432 30.484 1 16.92 3 CYS B CA 1
ATOM 1517 C C . CYS B 1 3 ? 58.594 3.402 31.25 1 16.92 3 CYS B C 1
ATOM 1519 O O . CYS B 1 3 ? 57.562 3.881 30.734 1 16.92 3 CYS B O 1
ATOM 1521 N N . CYS B 1 4 ? 59.125 4.551 31.641 1 15.9 4 CYS B N 1
ATOM 1522 C CA . CYS B 1 4 ? 59.719 5.008 32.906 1 15.9 4 CYS B CA 1
ATOM 1523 C C . CYS B 1 4 ? 58.75 5.91 33.656 1 15.9 4 CYS B C 1
ATOM 1525 O O . CYS B 1 4 ? 58.438 5.684 34.812 1 15.9 4 CYS B O 1
ATOM 1527 N N . HIS B 1 5 ? 59.062 7.234 33.656 1 15.65 5 HIS B N 1
ATOM 1528 C CA . HIS B 1 5 ? 59.594 7.914 34.844 1 15.65 5 HIS B CA 1
ATOM 1529 C C . HIS B 1 5 ? 58.5 8.352 35.781 1 15.65 5 HIS B C 1
ATOM 1531 O O . HIS B 1 5 ? 57.312 8.398 35.375 1 15.65 5 HIS B O 1
ATOM 1537 N N . CYS B 1 6 ? 58.719 9.586 36.406 1 16.02 6 CYS B N 1
ATOM 1538 C CA . CYS B 1 6 ? 59.062 10.031 37.75 1 16.02 6 CYS B CA 1
ATOM 1539 C C . CYS B 1 6 ? 57.812 10.312 38.562 1 16.02 6 CYS B C 1
ATOM 1541 O O . CYS B 1 6 ? 56.75 10.508 38 1 16.02 6 CYS B O 1
ATOM 1543 N N . ARG B 1 7 ? 58.125 10.906 39.812 1 14.8 7 ARG B N 1
ATOM 1544 C CA . ARG B 1 7 ? 58.094 10.766 41.281 1 14.8 7 ARG B CA 1
ATOM 1545 C C . ARG B 1 7 ? 56.938 11.547 41.875 1 14.8 7 ARG B C 1
ATOM 1547 O O . ARG B 1 7 ? 56.312 11.102 42.844 1 14.8 7 ARG B O 1
ATOM 1554 N N . SER B 1 8 ? 56.969 12.93 41.688 1 14.89 8 SER B N 1
ATOM 1555 C CA . SER B 1 8 ? 57.094 13.656 42.938 1 14.89 8 SER B CA 1
ATOM 1556 C C . SER B 1 8 ? 55.844 13.523 43.812 1 14.89 8 SER B C 1
ATOM 1558 O O . SER B 1 8 ? 54.719 13.383 43.281 1 14.89 8 SER B O 1
ATOM 1560 N N . ALA B 1 9 ? 56.031 13.711 45.188 1 15.38 9 ALA B N 1
ATOM 1561 C CA . ALA B 1 9 ? 55.812 13.367 46.562 1 15.38 9 ALA B CA 1
ATOM 1562 C C . ALA B 1 9 ? 54.5 13.984 47.062 1 15.38 9 ALA B C 1
ATOM 1564 O O . ALA B 1 9 ? 53.594 13.273 47.562 1 15.38 9 ALA B O 1
ATOM 1565 N N . ILE B 1 10 ? 54.656 15.023 48.031 1 16.47 10 ILE B N 1
ATOM 1566 C CA . ILE B 1 10 ? 54.469 14.914 49.469 1 16.47 10 ILE B CA 1
ATOM 1567 C C . ILE B 1 10 ? 53.031 15.297 49.844 1 16.47 10 ILE B C 1
ATOM 1569 O O . ILE B 1 10 ? 52.344 16 49.094 1 16.47 10 ILE B O 1
ATOM 1573 N N . PRO B 1 11 ? 52.812 15.633 51.312 1 16.45 11 PRO B N 1
ATOM 1574 C CA . PRO B 1 11 ? 52.062 15.125 52.469 1 16.45 11 PRO B CA 1
ATOM 1575 C C . PRO B 1 11 ? 50.812 15.938 52.75 1 16.45 11 PRO B C 1
ATOM 1577 O O . PRO B 1 11 ? 49.688 15.398 52.719 1 16.45 11 PRO B O 1
ATOM 1580 N N . GLY B 1 12 ? 50.906 16.969 53.781 1 15.11 12 GLY B N 1
ATOM 1581 C CA . GLY B 1 12 ? 50.531 16.906 55.188 1 15.11 12 GLY B CA 1
ATOM 1582 C C . GLY B 1 12 ? 49.188 17.5 55.469 1 15.11 12 GLY B C 1
ATOM 1583 O O . GLY B 1 12 ? 48.562 18.125 54.594 1 15.11 12 GLY B O 1
ATOM 1584 N N . PRO B 1 13 ? 49.062 17.922 56.812 1 16.23 13 PRO B N 1
ATOM 1585 C CA . PRO B 1 13 ? 48.125 17.672 57.938 1 16.23 13 PRO B CA 1
ATOM 1586 C C . PRO B 1 13 ? 47 18.688 57.969 1 16.23 13 PRO B C 1
ATOM 1588 O O . PRO B 1 13 ? 45.812 18.297 58.062 1 16.23 13 PRO B O 1
ATOM 1591 N N . THR B 1 14 ? 47.25 20.047 58.438 1 15.36 14 THR B N 1
ATOM 1592 C CA . THR B 1 14 ? 47 20.469 59.812 1 15.36 14 THR B CA 1
ATOM 1593 C C . THR B 1 14 ? 45.562 20.969 59.938 1 15.36 14 THR B C 1
ATOM 1595 O O . THR B 1 14 ? 44.875 21.25 58.938 1 15.36 14 THR B O 1
ATOM 1598 N N . ALA B 1 15 ? 45.312 21.938 61.125 1 15.41 15 ALA B N 1
ATOM 1599 C CA . ALA B 1 15 ? 44.719 22.125 62.438 1 15.41 15 ALA B CA 1
ATOM 1600 C C . ALA B 1 15 ? 43.438 22.953 62.344 1 15.41 15 ALA B C 1
ATOM 1602 O O . ALA B 1 15 ? 43.125 23.531 61.281 1 15.41 15 ALA B O 1
ATOM 1603 N N . SER B 1 16 ? 43.219 24.016 63.281 1 14.28 16 SER B N 1
ATOM 1604 C CA . SER B 1 16 ? 42.438 24.188 64.5 1 14.28 16 SER B CA 1
ATOM 1605 C C . SER B 1 16 ? 41.25 25.109 64.25 1 14.28 16 SER B C 1
ATOM 1607 O O . SER B 1 16 ? 40.125 24.766 64.562 1 14.28 16 SER B O 1
ATOM 1609 N N . SER B 1 17 ? 41.438 26.5 64.375 1 15.27 17 SER B N 1
ATOM 1610 C CA . SER B 1 17 ? 40.938 27.219 65.562 1 15.27 17 SER B CA 1
ATOM 1611 C C . SER B 1 17 ? 39.5 27.656 65.375 1 15.27 17 SER B C 1
ATOM 1613 O O . SER B 1 17 ? 38.969 27.625 64.25 1 15.27 17 SER B O 1
ATOM 1615 N N . ARG B 1 18 ? 39.281 28.938 65.938 1 14.84 18 ARG B N 1
ATOM 1616 C CA . ARG B 1 18 ? 38.594 29.5 67.062 1 14.84 18 ARG B CA 1
ATOM 1617 C C . ARG B 1 18 ? 37.312 30.234 66.688 1 14.84 18 ARG B C 1
ATOM 1619 O O . ARG B 1 18 ? 36.5 30.594 67.5 1 14.84 18 ARG B O 1
ATOM 1626 N N . ARG B 1 19 ? 37.188 30.734 65.438 1 15.53 19 ARG B N 1
ATOM 1627 C CA . ARG B 1 19 ? 36.688 32.062 65.812 1 15.53 19 ARG B CA 1
ATOM 1628 C C . ARG B 1 19 ? 35.25 31.969 66.312 1 15.53 19 ARG B C 1
ATOM 1630 O O . ARG B 1 19 ? 34.438 31.203 65.75 1 15.53 19 ARG B O 1
ATOM 1637 N N . ALA B 1 20 ? 34.969 32.844 67.312 1 16.14 20 ALA B N 1
ATOM 1638 C CA . ALA B 1 20 ? 34.188 33.281 68.5 1 16.14 20 ALA B CA 1
ATOM 1639 C C . ALA B 1 20 ? 32.812 33.75 68.062 1 16.14 20 ALA B C 1
ATOM 1641 O O . ALA B 1 20 ? 31.812 33.406 68.688 1 16.14 20 ALA B O 1
ATOM 1642 N N . VAL B 1 21 ? 32.688 34.781 67.125 1 17.12 21 VAL B N 1
ATOM 1643 C CA . VAL B 1 21 ? 32.031 35.906 67.75 1 17.12 21 VAL B CA 1
ATOM 1644 C C . VAL B 1 21 ? 30.531 35.656 67.875 1 17.12 21 VAL B C 1
ATOM 1646 O O . VAL B 1 21 ? 29.969 34.938 67.062 1 17.12 21 VAL B O 1
ATOM 1649 N N . LEU B 1 22 ? 29.938 36.312 68.812 1 16.45 22 LEU B N 1
ATOM 1650 C CA . LEU B 1 22 ? 28.938 36.375 69.875 1 16.45 22 LEU B CA 1
ATOM 1651 C C . LEU B 1 22 ? 27.562 36.688 69.312 1 16.45 22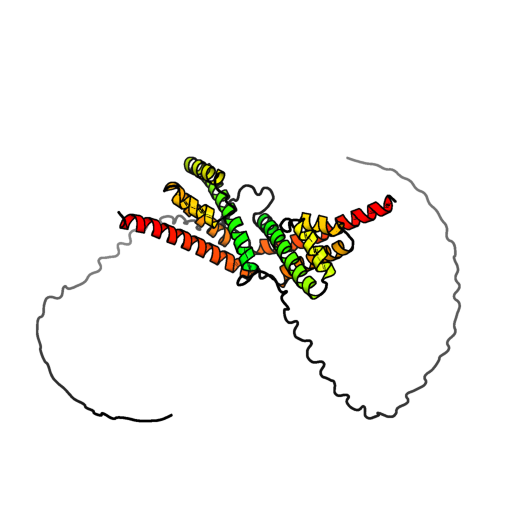 LEU B C 1
ATOM 1653 O O . LEU B 1 22 ? 26.547 36.125 69.75 1 16.45 22 LEU B O 1
ATOM 1657 N N . LEU B 1 23 ? 27.516 37.812 68.375 1 16.33 23 LEU B N 1
ATOM 1658 C CA . LEU B 1 23 ? 26.641 38.781 69 1 16.33 23 LEU B CA 1
ATOM 1659 C C . LEU B 1 23 ? 25.188 38.344 69 1 16.33 23 LEU B C 1
ATOM 1661 O O . LEU B 1 23 ? 24.828 37.469 68.188 1 16.33 23 LEU B O 1
ATOM 1665 N N . HIS B 1 24 ? 24.266 39.406 69.062 1 16.19 24 HIS B N 1
ATOM 1666 C CA . HIS B 1 24 ? 23.312 39.844 70 1 16.19 24 HIS B CA 1
ATOM 1667 C C . HIS B 1 24 ? 21.891 39.375 69.688 1 16.19 24 HIS B C 1
ATOM 1669 O O . HIS B 1 24 ? 21.234 38.75 70.5 1 16.19 24 HIS B O 1
ATOM 1675 N N . PRO B 1 25 ? 21.016 40.406 69.25 1 17.45 25 PRO B N 1
ATOM 1676 C CA . PRO B 1 25 ? 19.938 40.812 70.125 1 17.45 25 PRO B CA 1
ATOM 1677 C C . PRO B 1 25 ? 18.656 40.031 69.875 1 17.45 25 PRO B C 1
ATOM 1679 O O . PRO B 1 25 ? 18.5 39.375 68.875 1 17.45 25 PRO B O 1
ATOM 1682 N N . ASP B 1 26 ? 17.719 40.344 70.625 1 17.12 26 ASP B N 1
ATOM 1683 C CA . ASP B 1 26 ? 16.609 39.875 71.438 1 17.12 26 ASP B CA 1
ATOM 1684 C C . ASP B 1 26 ? 15.336 39.688 70.625 1 17.12 26 ASP B C 1
ATOM 1686 O O . ASP B 1 26 ? 14.391 39.031 71.062 1 17.12 26 ASP B O 1
ATOM 1690 N N . GLY B 1 27 ? 15.195 40.594 69.562 1 16.77 27 GLY B N 1
ATOM 1691 C CA . GLY B 1 27 ? 13.891 41.219 69.688 1 16.77 27 GLY B CA 1
ATOM 1692 C C . GLY B 1 27 ? 12.742 40.219 69.625 1 16.77 27 GLY B C 1
ATOM 1693 O O . GLY B 1 27 ? 12.922 39.094 69.188 1 16.77 27 GLY B O 1
ATOM 1694 N N . ALA B 1 28 ? 11.586 40.812 69.562 1 19.14 28 ALA B N 1
ATOM 1695 C CA . ALA B 1 28 ? 10.227 40.781 70.062 1 19.14 28 ALA B CA 1
ATOM 1696 C C . ALA B 1 28 ? 9.375 39.75 69.312 1 19.14 28 ALA B C 1
ATOM 1698 O O . ALA B 1 28 ? 9.289 39.781 68.062 1 19.14 28 ALA B O 1
ATOM 1699 N N . ARG B 1 29 ? 9.18 38.625 70.062 1 19.14 29 ARG B N 1
ATOM 1700 C CA . ARG B 1 29 ? 8.461 37.406 69.688 1 19.14 29 ARG B CA 1
ATOM 1701 C C . ARG B 1 29 ? 7.004 37.719 69.375 1 19.14 29 ARG B C 1
ATOM 1703 O O . ARG B 1 29 ? 6.301 38.344 70.188 1 19.14 29 ARG B O 1
ATOM 1710 N N . ARG B 1 30 ? 6.758 37.938 68.125 1 21.22 30 ARG B N 1
ATOM 1711 C CA . ARG B 1 30 ? 5.465 38.031 67.438 1 21.22 30 ARG B CA 1
ATOM 1712 C C . ARG B 1 30 ? 4.512 36.938 67.938 1 21.22 30 ARG B C 1
ATOM 1714 O O . ARG B 1 30 ? 4.672 35.75 67.562 1 21.22 30 ARG B O 1
ATOM 1721 N N . ARG B 1 31 ? 4.121 37.125 69.188 1 18.44 31 ARG B N 1
ATOM 1722 C CA . ARG B 1 31 ? 3.473 36 69.812 1 18.44 31 ARG B CA 1
ATOM 1723 C C . ARG B 1 31 ? 2.35 35.438 68.938 1 18.44 31 ARG B C 1
ATOM 1725 O O . ARG B 1 31 ? 1.893 36.125 68 1 18.44 31 ARG B O 1
ATOM 1732 N N . LEU B 1 32 ? 1.16 35.062 69.75 1 18.3 32 LEU B N 1
ATOM 1733 C CA . LEU B 1 32 ? 0.506 33.812 70.062 1 18.3 32 LEU B CA 1
ATOM 1734 C C . LEU B 1 32 ? -0.73 33.625 69.188 1 18.3 32 LEU B C 1
ATOM 1736 O O . LEU B 1 32 ? -1.234 34.562 68.562 1 18.3 32 LEU B O 1
ATOM 1740 N N . LEU B 1 33 ? -1.984 33.219 69.875 1 17.88 33 LEU B N 1
ATOM 1741 C CA . LEU B 1 33 ? -2.713 31.953 69.938 1 17.88 33 LEU B CA 1
ATOM 1742 C C . LEU B 1 33 ? -3.963 32 69.062 1 17.88 33 LEU B C 1
ATOM 1744 O O . LEU B 1 33 ? -4.184 31.125 68.25 1 17.88 33 LEU B O 1
ATOM 1748 N N . VAL B 1 34 ? -5.398 32.344 69.562 1 20.34 34 VAL B N 1
ATOM 1749 C CA . VAL B 1 34 ? -6.398 31.359 70 1 20.34 34 VAL B CA 1
ATOM 1750 C C . VAL B 1 34 ? -7.445 31.219 68.875 1 20.34 34 VAL B C 1
ATOM 1752 O O . VAL B 1 34 ? -7.809 32.188 68.25 1 20.34 34 VAL B O 1
ATOM 1755 N N . PRO B 1 35 ? -7.914 29.938 68.562 1 23.27 35 PRO B N 1
ATOM 1756 C CA . PRO B 1 35 ? -8.75 29.297 67.562 1 23.27 35 PRO B CA 1
ATOM 1757 C C . PRO B 1 35 ? -10.219 29.672 67.688 1 23.27 35 PRO B C 1
ATOM 1759 O O . PRO B 1 35 ? -10.836 29.438 68.75 1 23.27 35 PRO B O 1
ATOM 1762 N N . ALA B 1 36 ? -10.625 30.844 67.438 1 22.56 36 ALA B N 1
ATOM 1763 C CA . ALA B 1 36 ? -12.039 31.078 67.75 1 22.56 36 ALA B CA 1
ATOM 1764 C C . ALA B 1 36 ? -12.906 29.969 67.188 1 22.56 36 ALA B C 1
ATOM 1766 O O . ALA B 1 36 ? -12.547 29.328 66.188 1 22.56 36 ALA B O 1
ATOM 1767 N N . PRO B 1 37 ? -14.094 29.672 67.938 1 21.44 37 PRO B N 1
ATOM 1768 C CA . PRO B 1 37 ? -15.047 28.562 67.938 1 21.44 37 PRO B CA 1
ATOM 1769 C C . PRO B 1 37 ? -15.742 28.359 66.625 1 21.44 37 PRO B C 1
ATOM 1771 O O . PRO B 1 37 ? -15.773 29.281 65.75 1 21.44 37 PRO B O 1
ATOM 1774 N N . ALA B 1 38 ? -16.234 27.094 66.438 1 23.42 38 ALA B N 1
ATOM 1775 C CA . ALA B 1 38 ? -16.766 26.078 65.562 1 23.42 38 ALA B CA 1
ATOM 1776 C C . ALA B 1 38 ? -18.188 26.406 65.125 1 23.42 38 ALA B C 1
ATOM 1778 O O . ALA B 1 38 ? -18.859 25.594 64.5 1 23.42 38 ALA B O 1
ATOM 1779 N N . PHE B 1 39 ? -18.688 27.688 65.125 1 23.25 39 PHE B N 1
ATOM 1780 C CA . PHE B 1 39 ? -20.141 27.594 64.938 1 23.25 39 PHE B CA 1
ATOM 1781 C C . PHE B 1 39 ? -20.469 26.719 63.719 1 23.25 39 PHE B C 1
ATOM 1783 O O . PHE B 1 39 ? -19.984 26.969 62.625 1 23.25 39 PHE B O 1
ATOM 1790 N N . TRP B 1 40 ? -20.922 25.422 63.969 1 24.98 40 TRP B N 1
ATOM 1791 C CA . TRP B 1 40 ? -21.375 24.297 63.156 1 24.98 40 TRP B CA 1
ATOM 1792 C C . TRP B 1 40 ? -22.516 24.703 62.25 1 24.98 40 TRP B C 1
ATOM 1794 O O . TRP B 1 40 ? -23.656 24.828 62.688 1 24.98 40 TRP B O 1
ATOM 1804 N N . GLY B 1 41 ? -22.547 25.891 61.719 1 22.83 41 GLY B N 1
ATOM 1805 C CA . GLY B 1 41 ? -23.797 26.062 61.031 1 22.83 41 GLY B CA 1
ATOM 1806 C C . GLY B 1 41 ? -24.141 24.891 60.125 1 22.83 41 GLY B C 1
ATOM 1807 O O . GLY B 1 41 ? -23.281 24.094 59.781 1 22.83 41 GLY B O 1
ATOM 1808 N N . SER B 1 42 ? -25.531 24.531 60.031 1 26.08 42 SER B N 1
ATOM 1809 C CA . SER B 1 42 ? -26.312 23.469 59.406 1 26.08 42 SER B CA 1
ATOM 1810 C C . SER B 1 42 ? -26.047 23.406 57.906 1 26.08 42 SER B C 1
ATOM 1812 O O . SER B 1 42 ? -26.219 24.391 57.188 1 26.08 42 SER B O 1
ATOM 1814 N N . ALA B 1 43 ? -25.016 22.781 57.531 1 26.45 43 ALA B N 1
ATOM 1815 C CA . ALA B 1 43 ? -24.609 22.609 56.125 1 26.45 43 ALA B CA 1
ATOM 1816 C C . ALA B 1 43 ? -25.719 21.953 55.312 1 26.45 43 ALA B C 1
ATOM 1818 O O . ALA B 1 43 ? -26.156 20.844 55.625 1 26.45 43 ALA B O 1
ATOM 1819 N N . SER B 1 44 ? -26.672 22.828 54.938 1 25.62 44 SER B N 1
ATOM 1820 C CA . SER B 1 44 ? -27.641 22.328 53.969 1 25.62 44 SER B CA 1
ATOM 1821 C C . SER B 1 44 ? -26.953 21.438 52.938 1 25.62 44 SER B C 1
ATOM 1823 O O . SER B 1 44 ? -25.828 21.719 52.5 1 25.62 44 SER B O 1
ATOM 1825 N N . ARG B 1 45 ? -27.25 20.125 53.031 1 29.72 45 ARG B N 1
ATOM 1826 C CA . ARG B 1 45 ? -26.844 19 52.188 1 29.72 45 ARG B CA 1
ATOM 1827 C C . ARG B 1 45 ? -27.031 19.328 50.688 1 29.72 45 ARG B C 1
ATOM 1829 O O . ARG B 1 45 ? -28.156 19.5 50.25 1 29.72 45 ARG B O 1
ATOM 1836 N N . GLY B 1 46 ? -26.281 20.312 50.156 1 28.47 46 GLY B N 1
ATOM 1837 C CA . GLY B 1 46 ? -26.328 20.422 48.719 1 28.47 46 GLY B CA 1
ATOM 1838 C C . GLY B 1 46 ? -26.328 19.094 48 1 28.47 46 GLY B C 1
ATOM 1839 O O . GLY B 1 46 ? -25.656 18.156 48.438 1 28.47 46 GLY B O 1
ATOM 1840 N N . ARG B 1 47 ? -27.469 18.672 47.562 1 30.77 47 ARG B N 1
ATOM 1841 C CA . ARG B 1 47 ? -27.625 17.5 46.688 1 30.77 47 ARG B CA 1
ATOM 1842 C C . ARG B 1 47 ? -26.453 17.406 45.719 1 30.77 47 ARG B C 1
ATOM 1844 O O . ARG B 1 47 ? -26.172 18.344 44.969 1 30.77 47 ARG B O 1
ATOM 1851 N N . LEU B 1 48 ? -25.422 16.688 46.094 1 29.56 48 LEU B N 1
ATOM 1852 C CA . LEU B 1 48 ? -24.359 16.219 45.219 1 29.56 48 LEU B CA 1
ATOM 1853 C C . LEU B 1 48 ? -24.922 15.766 43.875 1 29.56 48 LEU B C 1
ATOM 1855 O O . LEU B 1 48 ? -25.734 14.844 43.812 1 29.56 48 LEU B O 1
ATOM 1859 N N . VAL B 1 49 ? -25.297 16.766 43.062 1 31.3 49 VAL B N 1
ATOM 1860 C CA . VAL B 1 49 ? -25.5 16.328 41.688 1 31.3 49 VAL B CA 1
ATOM 1861 C C . VAL B 1 49 ? -24.438 15.305 41.281 1 31.3 49 VAL B C 1
ATOM 1863 O O . VAL B 1 49 ? -23.266 15.492 41.594 1 31.3 49 VAL B O 1
ATOM 1866 N N . SER B 1 50 ? -24.734 14.062 41.469 1 29.67 50 SER B N 1
ATOM 1867 C CA . SER B 1 50 ? -23.953 12.977 40.875 1 29.67 50 SER B CA 1
ATOM 1868 C C . SER B 1 50 ? -23.359 13.383 39.531 1 29.67 50 SER B C 1
ATOM 1870 O O . SER B 1 50 ? -24.078 13.766 38.625 1 29.67 50 SER B O 1
ATOM 1872 N N . PHE B 1 51 ? -22.25 14.156 39.594 1 32.62 51 PHE B N 1
ATOM 1873 C CA . PHE B 1 51 ? -21.469 14.211 38.375 1 32.62 51 PHE B CA 1
ATOM 1874 C C . PHE B 1 51 ? -21.516 12.875 37.625 1 32.62 51 PHE B C 1
ATOM 1876 O O . PHE B 1 51 ? -21.016 11.867 38.156 1 32.62 51 PHE B O 1
ATOM 1883 N N . GLY B 1 52 ? -22.594 12.562 37 1 31.52 52 GLY B N 1
ATOM 1884 C CA . GLY B 1 52 ? -22.609 11.383 36.156 1 31.52 52 GLY B CA 1
ATOM 1885 C C . GLY B 1 52 ? -21.25 11.055 35.562 1 31.52 52 GLY B C 1
ATOM 1886 O O . GLY B 1 52 ? -20.359 11.906 35.531 1 31.52 52 GLY B O 1
ATOM 1887 N N . ALA B 1 53 ? -20.859 9.773 35.688 1 40.16 53 ALA B N 1
ATOM 1888 C CA . ALA B 1 53 ? -19.641 9.164 35.156 1 40.16 53 ALA B CA 1
ATOM 1889 C C . ALA B 1 53 ? -19.234 9.797 33.844 1 40.16 53 ALA B C 1
ATOM 1891 O O . ALA B 1 53 ? -20.094 10.117 33 1 40.16 53 ALA B O 1
ATOM 1892 N N . PRO B 1 54 ? -18.078 10.523 33.812 1 40.78 54 PRO B N 1
ATOM 1893 C CA . PRO B 1 54 ? -17.625 10.992 32.5 1 40.78 54 PRO B CA 1
ATOM 1894 C C . PRO B 1 54 ? -17.953 10.008 31.375 1 40.78 54 PRO B C 1
ATOM 1896 O O . PRO B 1 54 ? -18.062 8.805 31.609 1 40.78 54 PRO B O 1
ATOM 1899 N N . PRO 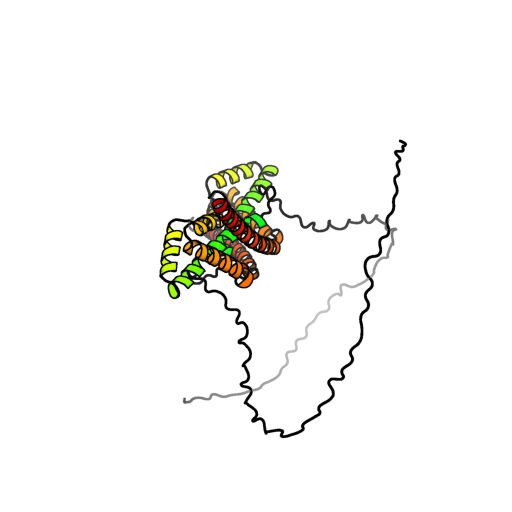B 1 55 ? -18.875 10.289 30.469 1 40.34 55 PRO B N 1
ATOM 1900 C CA . PRO B 1 55 ? -19.125 9.297 29.422 1 40.34 55 PRO B CA 1
ATOM 1901 C C . PRO B 1 55 ? -17.891 8.469 29.078 1 40.34 55 PRO B C 1
ATOM 1903 O O . PRO B 1 55 ? -16.766 8.93 29.281 1 40.34 55 PRO B O 1
ATOM 1906 N N . GLN B 1 56 ? -17.875 7.164 29.344 1 40.88 56 GLN B N 1
ATOM 1907 C CA . GLN B 1 56 ? -16.844 6.25 28.875 1 40.88 56 GLN B CA 1
ATOM 1908 C C . GLN B 1 56 ? -16.188 6.766 27.594 1 40.88 56 GLN B C 1
ATOM 1910 O O . GLN B 1 56 ? -16.859 7.355 26.75 1 40.88 56 GLN B O 1
ATOM 1915 N N . PRO B 1 57 ? -14.953 7.113 27.578 1 44.38 57 PRO B N 1
ATOM 1916 C CA . PRO B 1 57 ? -14.312 7.527 26.328 1 44.38 57 PRO B CA 1
ATOM 1917 C C . PRO B 1 57 ? -14.797 6.711 25.125 1 44.38 57 PRO B C 1
ATOM 1919 O O . PRO B 1 57 ? -14.578 5.5 25.078 1 44.38 57 PRO B O 1
ATOM 1922 N N . ARG B 1 58 ? -16.016 6.656 24.828 1 45.16 58 ARG B N 1
ATOM 1923 C CA . ARG B 1 58 ? -16.469 5.961 23.625 1 45.16 58 ARG B CA 1
ATOM 1924 C C . ARG B 1 58 ? -15.43 6.047 22.516 1 45.16 58 ARG B C 1
ATOM 1926 O O . ARG B 1 58 ? -14.836 7.102 22.297 1 45.16 58 ARG B O 1
ATOM 1933 N N . CYS B 1 59 ? -14.664 4.992 22.281 1 51.81 59 CYS B N 1
ATOM 1934 C CA . CYS B 1 59 ? -13.734 4.824 21.172 1 51.81 59 CYS B CA 1
ATOM 1935 C C . CYS B 1 59 ? -14.258 5.5 19.906 1 51.81 59 CYS B C 1
ATOM 1937 O O . CYS B 1 59 ? -15.156 4.977 19.25 1 51.81 59 C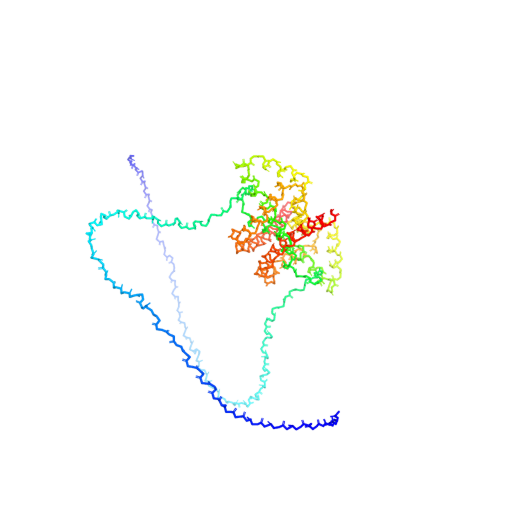YS B O 1
ATOM 1939 N N . HIS B 1 60 ? -14.445 6.805 19.844 1 72.81 60 HIS B N 1
ATOM 1940 C CA . HIS B 1 60 ? -15.008 7.566 18.734 1 72.81 60 HIS B CA 1
ATOM 1941 C C . HIS B 1 60 ? -14.141 7.453 17.484 1 72.81 60 HIS B C 1
ATOM 1943 O O . HIS B 1 60 ? -13.117 8.133 17.375 1 72.81 60 HIS B O 1
ATOM 1949 N N . LYS B 1 61 ? -14.281 6.344 16.781 1 83.69 61 LYS B N 1
ATOM 1950 C CA . LYS B 1 61 ? -13.602 6.168 15.5 1 83.69 61 LYS B CA 1
ATOM 1951 C C . LYS B 1 61 ? -13.984 7.277 14.516 1 83.69 61 LYS B C 1
ATOM 1953 O O . LYS B 1 61 ? -15.141 7.711 14.484 1 83.69 61 LYS B O 1
ATOM 1958 N N . MET B 1 62 ? -12.969 7.781 13.945 1 89.38 62 MET B N 1
ATOM 1959 C CA . MET B 1 62 ? -13.227 8.805 12.93 1 89.38 62 MET B CA 1
ATOM 1960 C C . MET B 1 62 ? -14.039 8.242 11.773 1 89.38 62 MET B C 1
ATOM 1962 O O . MET B 1 62 ? -13.844 7.09 11.383 1 89.38 62 MET B O 1
ATOM 1966 N N . TYR B 1 63 ? -14.93 9.078 11.32 1 87.88 63 TYR B N 1
ATOM 1967 C CA . TYR B 1 63 ? -15.703 8.711 10.141 1 87.88 63 TYR B CA 1
ATOM 1968 C C . TYR B 1 63 ? -14.859 8.828 8.875 1 87.88 63 TYR B C 1
ATOM 1970 O O . TYR B 1 63 ? -14.234 9.867 8.641 1 87.88 63 TYR B O 1
ATOM 1978 N N . VAL B 1 64 ? -14.789 7.781 8.086 1 88.62 64 VAL B N 1
ATOM 1979 C CA . VAL B 1 64 ? -14.078 7.777 6.816 1 88.62 64 VAL B CA 1
ATOM 1980 C C . VAL B 1 64 ? -15.078 7.695 5.664 1 88.62 64 VAL B C 1
ATOM 1982 O O . VAL B 1 64 ? -15.758 6.684 5.496 1 88.62 64 VAL B O 1
ATOM 1985 N N . PRO B 1 65 ? -15.117 8.742 4.844 1 87.06 65 PRO B N 1
ATOM 1986 C CA . PRO B 1 65 ? -16.078 8.695 3.736 1 87.06 65 PRO B CA 1
ATOM 1987 C C . PRO B 1 65 ? -15.586 7.852 2.562 1 87.06 65 PRO B C 1
ATOM 1989 O O . PRO B 1 65 ? -14.375 7.711 2.363 1 87.06 65 PRO B O 1
ATOM 1992 N N . GLY B 1 66 ? -16.594 7.316 1.714 1 77.81 66 GLY B N 1
ATOM 1993 C CA . GLY B 1 66 ? -16.25 6.781 0.405 1 77.81 66 GLY B CA 1
ATOM 1994 C C . GLY B 1 66 ? -15.93 5.301 0.433 1 77.81 66 GLY B C 1
ATOM 1995 O O . GLY B 1 66 ? -15.375 4.762 -0.529 1 77.81 66 GLY B O 1
ATOM 1996 N N . PHE B 1 67 ? -16.031 4.664 1.407 1 76.5 67 PHE B N 1
ATOM 1997 C CA . PHE B 1 67 ? -15.695 3.242 1.403 1 76.5 67 PHE B CA 1
ATOM 1998 C C . PHE B 1 67 ? -16.969 2.395 1.36 1 76.5 67 PHE B C 1
ATOM 2000 O O . PHE B 1 67 ? -16.891 1.164 1.346 1 76.5 67 PHE B O 1
ATOM 2007 N N . GLY B 1 68 ? -17.922 3.043 0.986 1 66.44 68 GLY B N 1
ATOM 2008 C CA . GLY B 1 68 ? -19.156 2.281 0.861 1 66.44 68 GLY B CA 1
ATOM 2009 C C . GLY B 1 68 ? -19.25 1.131 1.846 1 66.44 68 GLY B C 1
ATOM 2010 O O . GLY B 1 68 ? -19.078 1.324 3.051 1 66.44 68 GLY B O 1
ATOM 2011 N N . GLU B 1 69 ? -19.297 -0.175 1.216 1 67.56 69 GLU B N 1
ATOM 2012 C CA . GLU B 1 69 ? -19.359 -1.401 2.006 1 67.56 69 GLU B CA 1
ATOM 2013 C C . GLU B 1 69 ? -17.969 -1.857 2.428 1 67.56 69 GLU B C 1
ATOM 2015 O O . GLU B 1 69 ? -17.828 -2.74 3.277 1 67.56 69 GLU B O 1
ATOM 2020 N N . GLY B 1 70 ? -16.984 -1.145 1.95 1 78.69 70 GLY B N 1
ATOM 2021 C CA . GLY B 1 70 ? -15.656 -1.603 2.314 1 78.69 70 GLY B CA 1
ATOM 2022 C C . GLY B 1 70 ? -15.016 -0.778 3.418 1 78.69 70 GLY B C 1
ATOM 2023 O O . GLY B 1 70 ? -15.375 0.385 3.615 1 78.69 70 GLY B O 1
ATOM 2024 N N . SER B 1 71 ? -14.156 -1.454 4.176 1 91.31 71 SER B N 1
ATOM 2025 C CA . SER B 1 71 ? -13.414 -0.799 5.246 1 91.31 71 SER B CA 1
ATOM 2026 C C . SER B 1 71 ? -12.078 -0.262 4.742 1 91.31 71 SER B C 1
ATOM 2028 O O . SER B 1 71 ? -11.562 -0.716 3.717 1 91.31 71 SER B O 1
ATOM 2030 N N . PRO B 1 72 ? -11.555 0.759 5.344 1 94.88 72 PRO B N 1
ATOM 2031 C CA . PRO B 1 72 ? -10.195 1.199 5.004 1 94.88 72 PRO B CA 1
ATOM 2032 C C . PRO B 1 72 ? -9.18 0.059 5.031 1 94.88 72 PRO B C 1
ATOM 2034 O O . PRO B 1 72 ? -8.258 0.027 4.211 1 94.88 72 PRO B O 1
ATOM 2037 N N . GLU B 1 73 ? -9.383 -0.869 5.906 1 96.81 73 GLU B N 1
ATOM 2038 C CA . GLU B 1 73 ? -8.492 -2.021 6 1 96.81 73 GLU B CA 1
ATOM 2039 C C . GLU B 1 73 ? -8.539 -2.861 4.727 1 96.81 73 GLU B C 1
ATOM 2041 O O . GLU B 1 73 ? -7.512 -3.363 4.27 1 96.81 73 GLU B O 1
ATOM 2046 N N . LYS B 1 74 ? -9.734 -2.982 4.184 1 96.81 74 LYS B N 1
ATOM 2047 C CA . LYS B 1 74 ? -9.852 -3.742 2.941 1 96.81 74 LYS B CA 1
ATOM 2048 C C . LYS B 1 74 ? -9.133 -3.039 1.798 1 96.81 74 LYS B C 1
ATOM 2050 O O . LYS B 1 74 ? -8.445 -3.682 0.999 1 96.81 74 LYS B O 1
ATOM 2055 N N . LYS B 1 75 ? -9.328 -1.775 1.704 1 95.88 75 LYS B N 1
ATOM 2056 C CA . LYS B 1 75 ? -8.633 -1.024 0.662 1 95.88 75 LYS B CA 1
ATOM 2057 C C . LYS B 1 75 ? -7.117 -1.109 0.839 1 95.88 75 LYS B C 1
ATOM 2059 O O . LYS B 1 75 ? -6.379 -1.248 -0.14 1 95.88 75 LYS B O 1
ATOM 2064 N N . ALA B 1 76 ? -6.645 -0.99 2.074 1 97.38 76 ALA B N 1
ATOM 2065 C CA . ALA B 1 76 ? -5.223 -1.156 2.363 1 97.38 76 ALA B CA 1
ATOM 2066 C C . ALA B 1 76 ? -4.742 -2.555 1.98 1 97.38 76 ALA B C 1
ATOM 2068 O O . ALA B 1 76 ? -3.641 -2.717 1.451 1 97.38 76 ALA B O 1
ATOM 2069 N N . ALA B 1 77 ? -5.586 -3.533 2.215 1 97.75 77 ALA B N 1
ATOM 2070 C CA . ALA B 1 77 ? -5.23 -4.914 1.895 1 97.75 77 ALA B CA 1
ATOM 2071 C C . ALA B 1 77 ? -5.086 -5.105 0.388 1 97.75 77 ALA B C 1
ATOM 2073 O O . ALA B 1 77 ? -4.223 -5.863 -0.068 1 97.75 77 ALA B O 1
ATOM 2074 N N . ILE B 1 78 ? -5.934 -4.484 -0.333 1 96 78 ILE B N 1
ATOM 2075 C CA . ILE B 1 78 ? -5.84 -4.547 -1.788 1 96 78 ILE B CA 1
ATOM 2076 C C . ILE B 1 78 ? -4.508 -3.959 -2.248 1 96 78 ILE B C 1
ATOM 2078 O O . ILE B 1 78 ? -3.828 -4.535 -3.1 1 96 78 ILE B O 1
ATOM 2082 N N . SER B 1 79 ? -4.125 -2.869 -1.698 1 95.44 79 SER B N 1
ATOM 2083 C CA . SER B 1 79 ? -2.83 -2.266 -2.006 1 95.44 79 SER B CA 1
ATOM 2084 C C . SER B 1 79 ? -1.684 -3.205 -1.653 1 95.44 79 SER B C 1
ATOM 2086 O O . SER B 1 79 ? -0.74 -3.361 -2.432 1 95.44 79 SER B O 1
ATOM 2088 N N . LEU B 1 80 ? -1.803 -3.814 -0.548 1 97.62 80 LEU B N 1
ATOM 2089 C CA . LEU B 1 80 ? -0.748 -4.727 -0.119 1 97.62 80 LEU B CA 1
ATOM 2090 C C . LEU B 1 80 ? -0.719 -5.977 -0.995 1 97.62 80 LEU B C 1
ATOM 2092 O O . LEU B 1 80 ? 0.349 -6.535 -1.249 1 97.62 80 LEU B O 1
ATOM 2096 N N . GLN B 1 81 ? -1.897 -6.418 -1.446 1 97.5 81 GLN B N 1
ATOM 2097 C CA . GLN B 1 81 ? -1.93 -7.555 -2.359 1 97.5 81 GLN B CA 1
ATOM 2098 C C . GLN B 1 81 ? -1.114 -7.273 -3.619 1 97.5 81 GLN B C 1
ATOM 2100 O O . GLN B 1 81 ? -0.393 -8.148 -4.105 1 97.5 81 GLN B O 1
ATOM 2105 N N . ASN B 1 82 ? -1.268 -6.113 -4.141 1 97.25 82 ASN B N 1
ATOM 2106 C CA . ASN B 1 82 ? -0.477 -5.707 -5.297 1 97.25 82 ASN B CA 1
ATOM 2107 C C . ASN B 1 82 ? 1.014 -5.672 -4.973 1 97.25 82 ASN B C 1
ATOM 2109 O O . ASN B 1 82 ? 1.835 -6.145 -5.762 1 97.25 82 ASN B O 1
ATOM 2113 N N . PHE B 1 83 ? 1.331 -5.191 -3.82 1 97.25 83 PHE B N 1
ATOM 2114 C CA . PHE B 1 83 ? 2.717 -5.137 -3.367 1 97.25 83 PHE B CA 1
ATOM 2115 C C . PHE B 1 83 ? 3.297 -6.539 -3.23 1 97.25 83 PHE B C 1
ATOM 2117 O O . PHE B 1 83 ? 4.422 -6.797 -3.666 1 97.25 83 PHE B O 1
ATOM 2124 N N . PHE B 1 84 ? 2.572 -7.418 -2.721 1 97.88 84 PHE B N 1
ATOM 2125 C CA . PHE B 1 84 ? 3.066 -8.773 -2.51 1 97.88 84 PHE B CA 1
ATOM 2126 C C . PHE B 1 84 ? 3.205 -9.508 -3.834 1 97.88 84 PHE B C 1
ATOM 2128 O O . PHE B 1 84 ? 4.098 -10.344 -3.996 1 97.88 84 PHE B O 1
ATOM 2135 N N . ASN B 1 85 ? 2.289 -9.211 -4.754 1 97.94 85 ASN B N 1
ATOM 2136 C CA . ASN B 1 85 ? 2.477 -9.797 -6.074 1 97.94 85 ASN B CA 1
ATOM 2137 C C . ASN B 1 85 ? 3.777 -9.328 -6.719 1 97.94 85 ASN B C 1
ATOM 2139 O O . ASN B 1 85 ? 4.516 -10.133 -7.297 1 97.94 85 ASN B O 1
ATOM 2143 N N . TYR B 1 86 ? 4.039 -8.094 -6.594 1 97.31 86 TYR B N 1
ATOM 2144 C CA . TYR B 1 86 ? 5.281 -7.516 -7.09 1 97.31 86 TYR B CA 1
ATOM 2145 C C . TYR B 1 86 ? 6.488 -8.188 -6.449 1 97.31 86 TYR B C 1
ATOM 2147 O O . TYR B 1 86 ? 7.438 -8.562 -7.141 1 97.31 86 TYR B O 1
ATOM 2155 N N . LEU B 1 87 ? 6.457 -8.344 -5.203 1 97.19 87 LEU B N 1
ATOM 2156 C CA . LEU B 1 87 ? 7.543 -8.961 -4.449 1 97.19 87 LEU B CA 1
ATOM 2157 C C . LEU B 1 87 ? 7.734 -10.422 -4.867 1 97.19 87 LEU B C 1
ATOM 2159 O O . LEU B 1 87 ? 8.859 -10.859 -5.082 1 97.19 87 LEU B O 1
ATOM 2163 N N . ALA B 1 88 ? 6.629 -11.102 -4.957 1 97.94 88 ALA B N 1
ATOM 2164 C CA . ALA B 1 88 ? 6.691 -12.523 -5.309 1 97.94 88 ALA B CA 1
ATOM 2165 C C . ALA B 1 88 ? 7.309 -12.719 -6.691 1 97.94 88 ALA B C 1
ATOM 2167 O O . ALA B 1 88 ? 8.133 -13.617 -6.887 1 97.94 88 ALA B O 1
ATOM 2168 N N . VAL B 1 89 ? 6.914 -11.906 -7.598 1 98.31 89 VAL B N 1
ATOM 2169 C CA . VAL B 1 89 ? 7.469 -11.984 -8.945 1 98.31 89 VAL B CA 1
ATOM 2170 C C . VAL B 1 89 ? 8.977 -11.766 -8.898 1 98.31 89 VAL B C 1
ATOM 2172 O O . VAL B 1 89 ? 9.742 -12.492 -9.539 1 98.31 89 VAL B O 1
ATOM 2175 N N . ARG B 1 90 ? 9.43 -10.891 -8.109 1 96.69 90 ARG B N 1
ATOM 2176 C CA . ARG B 1 90 ? 10.852 -10.602 -7.977 1 96.69 90 ARG B CA 1
ATOM 2177 C C . ARG B 1 90 ? 11.594 -11.773 -7.34 1 96.69 90 ARG B C 1
ATOM 2179 O O . ARG B 1 90 ? 12.711 -12.102 -7.746 1 96.69 90 ARG B O 1
ATOM 2186 N N . ILE B 1 91 ? 11.008 -12.305 -6.375 1 97.44 91 ILE B N 1
ATOM 2187 C CA . ILE B 1 91 ? 11.609 -13.453 -5.707 1 97.44 91 ILE B CA 1
ATOM 2188 C C . ILE B 1 91 ? 11.742 -14.617 -6.688 1 97.44 91 ILE B C 1
ATOM 2190 O O . ILE B 1 91 ? 12.812 -15.227 -6.797 1 97.44 91 ILE B O 1
ATOM 2194 N N . VAL B 1 92 ? 10.664 -14.898 -7.418 1 98.12 92 VAL B N 1
ATOM 2195 C CA . VAL B 1 92 ? 10.656 -16.016 -8.359 1 98.12 92 VAL B CA 1
ATOM 2196 C C . VAL B 1 92 ? 11.672 -15.758 -9.469 1 98.12 92 VAL B C 1
ATOM 2198 O O . VAL B 1 92 ? 12.406 -16.656 -9.867 1 98.12 92 VAL B O 1
ATOM 2201 N N . LEU B 1 93 ? 11.773 -14.492 -9.953 1 97.75 93 LEU B N 1
ATOM 2202 C CA . LEU B 1 93 ? 12.758 -14.156 -10.977 1 97.75 93 LEU B CA 1
ATOM 2203 C C . LEU B 1 93 ? 14.172 -14.406 -10.469 1 97.75 93 LEU B C 1
ATOM 2205 O O . LEU B 1 93 ? 15.008 -14.969 -11.18 1 97.75 93 LEU B O 1
ATOM 2209 N N . ALA B 1 94 ? 14.406 -14.023 -9.25 1 96.31 94 ALA B N 1
ATOM 2210 C CA . ALA B 1 94 ? 15.727 -14.227 -8.664 1 96.31 94 ALA B CA 1
ATOM 2211 C C . ALA B 1 94 ? 16.047 -15.719 -8.555 1 96.31 94 ALA B C 1
ATOM 2213 O O . ALA B 1 94 ? 17.188 -16.141 -8.82 1 96.31 94 ALA B O 1
ATOM 2214 N N . GLN B 1 95 ? 15.07 -16.5 -8.141 1 96.38 95 GLN B N 1
ATOM 2215 C CA . GLN B 1 95 ? 15.25 -17.938 -8.016 1 96.38 95 GLN B CA 1
ATOM 2216 C C . GLN B 1 95 ? 15.508 -18.578 -9.375 1 96.38 95 GLN B C 1
ATOM 2218 O O . GLN B 1 95 ? 16.391 -19.438 -9.508 1 96.38 95 GLN B O 1
ATOM 2223 N N . LEU B 1 96 ? 14.789 -18.172 -10.398 1 97.25 96 LEU B N 1
ATOM 2224 C CA . LEU B 1 96 ? 14.875 -18.766 -11.734 1 97.25 96 LEU B CA 1
ATOM 2225 C C . LEU B 1 96 ? 16.203 -18.422 -12.398 1 97.25 96 LEU B C 1
ATOM 2227 O O . LEU B 1 96 ? 16.734 -19.203 -13.18 1 97.25 96 LEU B O 1
ATOM 2231 N N . GLU B 1 97 ? 16.656 -17.188 -12.148 1 95.31 97 GLU B N 1
ATOM 2232 C CA . GLU B 1 97 ? 17.906 -16.75 -12.75 1 95.31 97 GLU B CA 1
ATOM 2233 C C . GLU B 1 97 ? 19.047 -17.734 -12.461 1 95.31 97 GLU B C 1
ATOM 2235 O O . GLU B 1 97 ? 19.906 -17.953 -13.312 1 95.31 97 GLU B O 1
ATOM 2240 N N . SER B 1 98 ? 19 -18.344 -11.336 1 93.31 98 SER B N 1
ATOM 2241 C CA . SER B 1 98 ? 20.047 -19.266 -10.906 1 93.31 98 SER B CA 1
ATOM 2242 C C . SER B 1 98 ? 19.703 -20.703 -11.266 1 93.31 98 SER B C 1
ATOM 2244 O O . SER B 1 98 ? 20.594 -21.5 -11.578 1 93.31 98 SER B O 1
ATOM 2246 N N . TYR B 1 99 ? 18.5 -21.062 -11.328 1 94.31 99 TYR B N 1
ATOM 2247 C CA . TYR B 1 99 ? 18.125 -22.469 -11.344 1 94.31 99 TYR B CA 1
ATOM 2248 C C . TYR B 1 99 ? 17.516 -22.859 -12.688 1 94.31 99 TYR B C 1
ATOM 2250 O O . TYR B 1 99 ? 17.531 -24.031 -13.07 1 94.31 99 TYR B O 1
ATOM 2258 N N . ASN B 1 100 ? 16.953 -21.969 -13.391 1 96.38 100 ASN B N 1
ATOM 2259 C CA . ASN B 1 100 ? 16.25 -22.234 -14.641 1 96.38 100 ASN B CA 1
ATOM 2260 C C . ASN B 1 100 ? 16.234 -21 -15.547 1 96.38 100 ASN B C 1
ATOM 2262 O O . ASN B 1 100 ? 15.242 -20.266 -15.586 1 96.38 100 ASN B O 1
ATOM 2266 N N . ARG B 1 101 ? 17.25 -20.906 -16.344 1 96.62 101 ARG B N 1
ATOM 2267 C CA . ARG B 1 101 ? 17.469 -19.703 -17.156 1 96.62 101 ARG B CA 1
ATOM 2268 C C . ARG B 1 101 ? 16.375 -19.562 -18.203 1 96.62 101 ARG B C 1
ATOM 2270 O O . ARG B 1 101 ? 15.969 -18.438 -18.516 1 96.62 101 ARG B O 1
ATOM 2277 N N . GLU B 1 102 ? 15.938 -20.688 -18.781 1 96.88 102 GLU B N 1
ATOM 2278 C CA . GLU B 1 102 ? 14.875 -20.625 -19.781 1 96.88 102 GLU B CA 1
ATOM 2279 C C . GLU B 1 102 ? 13.602 -20.031 -19.203 1 96.88 102 GLU B C 1
ATOM 2281 O O . GLU B 1 102 ? 13.008 -19.125 -19.781 1 96.88 102 GLU B O 1
ATOM 2286 N N . ALA B 1 103 ? 13.227 -20.578 -18.062 1 97.75 103 ALA B N 1
ATOM 2287 C CA . ALA B 1 103 ? 12.039 -20.062 -17.391 1 97.75 103 ALA B CA 1
ATOM 2288 C C . ALA B 1 103 ? 12.219 -18.609 -16.969 1 97.75 103 ALA B C 1
ATOM 2290 O O . ALA B 1 103 ? 11.273 -17.828 -17 1 97.75 103 ALA B O 1
ATOM 2291 N N . TYR B 1 104 ? 13.422 -18.234 -16.609 1 98.06 104 TYR B N 1
ATOM 2292 C CA . TYR B 1 104 ? 13.75 -16.859 -16.234 1 98.06 104 TYR B CA 1
ATOM 2293 C C . TYR B 1 104 ? 13.469 -15.906 -17.406 1 98.06 104 TYR B C 1
ATOM 2295 O O . TYR B 1 104 ? 12.82 -14.875 -17.219 1 98.06 104 TYR B O 1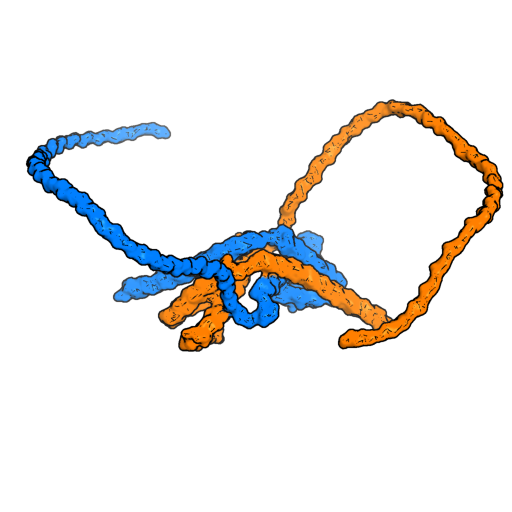
ATOM 2303 N N . VAL B 1 105 ? 13.891 -16.281 -18.547 1 98.12 105 VAL B N 1
ATOM 2304 C CA . VAL B 1 105 ? 13.75 -15.43 -19.719 1 98.12 105 VAL B CA 1
ATOM 2305 C C . VAL B 1 105 ? 12.273 -15.312 -20.094 1 98.12 105 VAL B C 1
ATOM 2307 O O . VAL B 1 105 ? 11.789 -14.227 -20.422 1 98.12 105 VAL B O 1
ATOM 2310 N N . GLU B 1 106 ? 11.539 -16.391 -19.984 1 97.88 106 GLU B N 1
ATOM 2311 C CA . GLU B 1 106 ? 10.117 -16.406 -20.312 1 97.88 106 GLU B CA 1
ATOM 2312 C C . GLU B 1 106 ? 9.328 -15.508 -19.359 1 97.88 106 GLU B C 1
ATOM 2314 O O . GLU B 1 106 ? 8.484 -14.719 -19.797 1 97.88 106 GLU B O 1
ATOM 2319 N N . LEU B 1 107 ? 9.648 -15.625 -18.109 1 98.44 107 LEU B N 1
ATOM 2320 C CA . LEU B 1 107 ? 8.945 -14.805 -17.125 1 98.44 107 LEU B CA 1
ATOM 2321 C C . LEU B 1 107 ? 9.328 -13.336 -17.266 1 98.44 107 LEU B C 1
ATOM 2323 O O . LEU B 1 107 ? 8.477 -12.453 -17.188 1 98.44 107 LEU B O 1
ATOM 2327 N N . LYS B 1 108 ? 10.562 -13.086 -17.484 1 98.19 108 LYS B N 1
ATOM 2328 C CA . LYS B 1 108 ? 11.047 -11.719 -17.641 1 98.19 108 LYS B CA 1
ATOM 2329 C C . LYS B 1 108 ? 10.383 -11.047 -18.844 1 98.19 108 LYS B C 1
ATOM 2331 O O . LYS B 1 108 ? 10.031 -9.867 -18.781 1 98.19 108 LYS B O 1
ATOM 2336 N N . GLU B 1 109 ? 10.242 -11.75 -19.891 1 98.12 109 GLU B N 1
ATOM 2337 C CA . GLU B 1 109 ? 9.57 -11.234 -21.078 1 98.12 109 GLU B CA 1
ATOM 2338 C C . GLU B 1 109 ? 8.102 -10.922 -20.781 1 98.12 109 GLU B C 1
ATOM 2340 O O . GLU B 1 109 ? 7.586 -9.883 -21.203 1 98.12 109 GLU B O 1
ATOM 2345 N N . PHE B 1 110 ? 7.496 -11.805 -20.109 1 98.56 110 PHE B N 1
ATOM 2346 C CA . PHE B 1 110 ? 6.098 -11.594 -19.766 1 98.56 110 PHE B CA 1
ATOM 2347 C C . PHE B 1 110 ? 5.938 -10.344 -18.906 1 98.56 110 PHE B C 1
ATOM 2349 O O . PHE B 1 110 ? 5.02 -9.547 -19.109 1 98.56 110 PHE B O 1
ATOM 2356 N N . VAL B 1 111 ? 6.801 -10.18 -17.969 1 98.38 111 VAL B N 1
ATOM 2357 C CA . VAL B 1 111 ? 6.781 -9.062 -17.031 1 98.38 111 VAL B CA 1
ATOM 2358 C C . VAL B 1 111 ? 7.012 -7.75 -17.781 1 98.38 111 VAL B C 1
ATOM 2360 O O . VAL B 1 111 ? 6.457 -6.711 -17.422 1 98.38 111 VAL B O 1
ATOM 2363 N N . SER B 1 112 ? 7.766 -7.766 -18.812 1 97.56 112 SER B N 1
ATOM 2364 C CA . SER B 1 112 ? 8.062 -6.57 -19.594 1 97.56 112 SER B CA 1
ATOM 2365 C C . SER B 1 112 ? 6.836 -6.074 -20.344 1 97.56 112 SER B C 1
ATOM 2367 O O . SER B 1 112 ? 6.746 -4.895 -20.703 1 97.56 112 SER B O 1
ATOM 2369 N N . ARG B 1 113 ? 5.809 -6.938 -20.516 1 96.56 113 ARG B N 1
ATOM 2370 C CA . ARG B 1 113 ? 4.633 -6.602 -21.312 1 96.56 113 ARG B CA 1
ATOM 2371 C C . ARG B 1 113 ? 3.4 -6.449 -20.422 1 96.56 113 ARG B C 1
ATOM 2373 O O . ARG B 1 113 ? 2.348 -6 -20.891 1 96.56 113 ARG B O 1
ATOM 2380 N N . ASN B 1 114 ? 3.578 -6.887 -19.156 1 97.38 114 ASN B N 1
ATOM 2381 C CA . ASN B 1 114 ? 2.432 -6.902 -18.266 1 97.38 114 ASN B CA 1
ATOM 2382 C C . ASN B 1 114 ? 2.779 -6.312 -16.906 1 97.38 114 ASN B C 1
ATOM 2384 O O . ASN B 1 114 ? 3.746 -6.734 -16.266 1 97.38 114 ASN B O 1
ATOM 2388 N N . SER B 1 115 ? 1.952 -5.426 -16.375 1 96.56 115 SER B N 1
ATOM 2389 C CA . SER B 1 115 ? 2.213 -4.777 -15.094 1 96.56 115 SER B CA 1
ATOM 2390 C C . SER B 1 115 ? 2.02 -5.746 -13.938 1 96.56 115 SER B C 1
ATOM 2392 O O . SER B 1 115 ? 0.976 -6.395 -13.828 1 96.56 115 SER B O 1
ATOM 2394 N N . VAL B 1 116 ? 2.938 -5.668 -13.07 1 96.25 116 VAL B N 1
ATOM 2395 C CA . VAL B 1 116 ? 2.893 -6.531 -11.891 1 96.25 116 VAL B CA 1
ATOM 2396 C C . VAL B 1 116 ? 2.053 -5.867 -10.797 1 96.25 116 VAL B C 1
ATOM 2398 O O . VAL B 1 116 ? 1.702 -6.508 -9.805 1 96.25 116 VAL B O 1
ATOM 2401 N N . ASN B 1 117 ? 1.647 -4.57 -10.93 1 93.25 117 ASN B N 1
ATOM 2402 C CA . ASN B 1 117 ? 0.984 -3.791 -9.891 1 93.25 117 ASN B CA 1
ATOM 2403 C C . ASN B 1 117 ? -0.527 -4 -9.906 1 93.25 117 ASN B C 1
ATOM 2405 O O . ASN B 1 117 ? -1.264 -3.314 -9.203 1 93.25 117 ASN B O 1
ATOM 2409 N N . ASP B 1 118 ? -0.983 -4.789 -10.781 1 95.69 118 ASP B N 1
ATOM 2410 C CA . ASP B 1 118 ? -2.326 -5.363 -10.766 1 95.69 118 ASP B CA 1
ATOM 2411 C C . ASP B 1 118 ? -2.275 -6.883 -10.625 1 95.69 118 ASP B C 1
ATOM 2413 O O . ASP B 1 118 ? -2.303 -7.602 -11.625 1 95.69 118 ASP B O 1
ATOM 2417 N N . ALA B 1 119 ? -2.316 -7.191 -9.43 1 96.75 119 ALA B N 1
ATOM 2418 C CA . ALA B 1 119 ? -2.037 -8.578 -9.078 1 96.75 119 ALA B CA 1
ATOM 2419 C C . ALA B 1 119 ? -3.008 -9.531 -9.766 1 96.75 119 ALA B C 1
ATOM 2421 O O . ALA B 1 119 ? -2.59 -10.508 -10.391 1 96.75 119 ALA B O 1
ATOM 2422 N N . ASP B 1 120 ? -4.23 -9.289 -9.703 1 93.88 120 ASP B N 1
ATOM 2423 C CA . ASP B 1 120 ? -5.25 -10.188 -10.242 1 93.88 120 ASP B CA 1
ATOM 2424 C C . ASP B 1 120 ? -5.121 -10.328 -11.758 1 93.88 120 ASP B C 1
ATOM 2426 O O . ASP B 1 120 ? -5.062 -11.445 -12.281 1 93.88 120 ASP B O 1
ATOM 2430 N N . THR B 1 121 ? -5.043 -9.242 -12.422 1 96.94 121 THR B N 1
ATOM 2431 C CA . THR B 1 121 ? -4.945 -9.266 -13.875 1 96.94 121 THR B CA 1
ATOM 2432 C C . THR B 1 121 ? -3.645 -9.93 -14.32 1 96.94 121 THR B C 1
ATOM 2434 O O . THR B 1 121 ? -3.629 -10.688 -15.289 1 96.94 121 THR B O 1
ATOM 2437 N N . PHE B 1 122 ? -2.604 -9.602 -13.656 1 98.5 122 PHE B N 1
ATOM 2438 C CA . PHE B 1 122 ? -1.298 -10.156 -13.984 1 98.5 122 PHE B CA 1
ATOM 2439 C C . PHE B 1 122 ? -1.348 -11.68 -14 1 98.5 122 PHE B C 1
ATOM 2441 O O . PHE B 1 122 ? -0.977 -12.312 -14.992 1 98.5 122 PHE B O 1
ATOM 2448 N N . CYS B 1 123 ? -1.858 -12.273 -12.977 1 98.06 123 CYS B N 1
ATOM 2449 C CA . CYS B 1 123 ? -1.863 -13.719 -12.828 1 98.06 123 CYS B CA 1
ATOM 2450 C C . CYS B 1 123 ? -2.883 -14.359 -13.766 1 98.06 123 CYS B C 1
ATOM 2452 O O . CYS B 1 123 ? -2.658 -15.453 -14.281 1 98.06 123 CYS B O 1
ATOM 2454 N N . LYS B 1 124 ? -3.951 -13.648 -13.984 1 97.75 124 LYS B N 1
ATOM 2455 C CA . LYS B 1 124 ? -4.957 -14.133 -14.93 1 97.75 124 LYS B CA 1
ATOM 2456 C C . LYS B 1 124 ? -4.375 -14.266 -16.328 1 97.75 124 LYS B C 1
ATOM 2458 O O . LYS B 1 124 ? -4.66 -15.234 -17.047 1 97.75 124 LYS B O 1
ATOM 2463 N N . LYS B 1 125 ? -3.615 -13.328 -16.688 1 98.25 125 LYS B N 1
ATOM 2464 C CA . LYS B 1 125 ? -2.988 -13.367 -18 1 98.25 125 LYS B CA 1
ATOM 2465 C C . LYS B 1 125 ? -1.868 -14.406 -18.047 1 98.25 125 LYS B C 1
ATOM 2467 O O . LYS B 1 125 ? -1.752 -15.156 -19.016 1 98.25 125 LYS B O 1
ATOM 2472 N N . LEU B 1 126 ? -1.13 -14.477 -17.016 1 98.56 126 LEU B N 1
ATOM 2473 C CA . LEU B 1 126 ? 0.041 -15.344 -16.969 1 98.56 126 LEU B CA 1
ATOM 2474 C C . LEU B 1 126 ? -0.369 -16.812 -17.047 1 98.56 126 LEU B C 1
ATOM 2476 O O . LEU B 1 126 ? 0.214 -17.578 -17.812 1 98.56 126 LEU B O 1
ATOM 2480 N N . ILE B 1 127 ? -1.346 -17.203 -16.359 1 98 127 ILE B N 1
ATOM 2481 C CA . ILE B 1 127 ? -1.72 -18.609 -16.25 1 98 127 ILE B CA 1
ATOM 2482 C C . ILE B 1 127 ? -2.258 -19.109 -17.578 1 98 127 ILE B C 1
ATOM 2484 O O . ILE B 1 127 ? -2.252 -20.312 -17.844 1 98 127 ILE B O 1
ATOM 2488 N N . ARG B 1 128 ? -2.631 -18.234 -18.469 1 96.75 128 ARG B N 1
ATOM 2489 C CA . ARG B 1 128 ? -3.291 -18.594 -19.719 1 96.75 128 ARG B CA 1
ATOM 2490 C C . ARG B 1 128 ? -2.314 -18.531 -20.891 1 96.75 128 ARG B C 1
ATOM 2492 O O . ARG B 1 128 ? -2.625 -19 -21.984 1 96.75 128 ARG B O 1
ATOM 2499 N N . GLU B 1 129 ? -1.185 -18.016 -20.688 1 97.12 129 GLU B N 1
ATOM 2500 C CA . GLU B 1 129 ? -0.243 -17.75 -21.766 1 97.12 129 GLU B CA 1
ATOM 2501 C C . GLU B 1 129 ? 0.269 -19.047 -22.391 1 97.12 129 GLU B C 1
ATOM 2503 O O . GLU B 1 129 ? 0.352 -19.156 -23.609 1 97.12 129 GLU B O 1
ATOM 2508 N N . SER B 1 130 ? 0.707 -20.016 -21.656 1 95.88 130 SER B N 1
ATOM 2509 C CA . SER B 1 130 ? 1.203 -21.328 -22.062 1 95.88 130 SER B CA 1
ATOM 2510 C C . SER B 1 130 ? 1.286 -22.281 -20.875 1 95.88 130 SER B C 1
ATOM 2512 O O . SER B 1 130 ? 1.185 -21.859 -19.734 1 95.88 130 SER B O 1
ATOM 2514 N N . PRO B 1 131 ? 1.521 -23.562 -21.062 1 94.88 131 PRO B N 1
ATOM 2515 C CA . PRO B 1 131 ? 1.66 -24.5 -19.953 1 94.88 131 PRO B CA 1
ATOM 2516 C C . PRO B 1 131 ? 2.84 -24.156 -19.031 1 94.88 131 PRO B C 1
ATOM 2518 O O . PRO B 1 131 ? 2.754 -24.344 -17.828 1 94.88 131 PRO B O 1
ATOM 2521 N N . ARG B 1 132 ? 3.881 -23.672 -19.594 1 95.94 132 ARG B N 1
ATOM 2522 C CA . ARG B 1 132 ? 5.027 -23.266 -18.781 1 95.94 132 ARG B CA 1
ATOM 2523 C C . ARG B 1 132 ? 4.699 -22.031 -17.938 1 95.94 132 ARG B C 1
ATOM 2525 O O . ARG B 1 132 ? 5.09 -21.953 -16.781 1 95.94 132 ARG B O 1
ATOM 2532 N N . HIS B 1 133 ? 3.975 -21.172 -18.547 1 97.81 133 HIS B N 1
ATOM 2533 C CA . HIS B 1 133 ? 3.564 -19.969 -17.828 1 97.81 133 HIS B CA 1
ATOM 2534 C C . HIS B 1 133 ? 2.58 -20.312 -16.703 1 97.81 133 HIS B C 1
ATOM 2536 O O . HIS B 1 133 ? 2.553 -19.625 -15.68 1 97.81 133 HIS B O 1
ATOM 2542 N N . LYS B 1 134 ? 1.767 -21.328 -16.922 1 97.38 134 LYS B N 1
ATOM 2543 C CA . LYS B 1 134 ? 0.882 -21.797 -15.859 1 97.38 134 LYS B CA 1
ATOM 2544 C C . LYS B 1 134 ? 1.679 -22.203 -14.625 1 97.38 134 LYS B C 1
ATOM 2546 O O . LYS B 1 134 ? 1.331 -21.828 -13.508 1 97.38 134 LYS B O 1
ATOM 2551 N N . ALA B 1 135 ? 2.707 -22.906 -14.867 1 97.31 135 ALA B N 1
ATOM 2552 C CA . ALA B 1 135 ? 3.562 -23.328 -13.766 1 97.31 135 ALA B CA 1
ATOM 2553 C C . ALA B 1 135 ? 4.188 -22.125 -13.062 1 97.31 135 ALA B C 1
ATOM 2555 O O . ALA B 1 135 ? 4.316 -22.125 -11.836 1 97.31 135 ALA B O 1
ATOM 2556 N N . LEU B 1 136 ? 4.602 -21.203 -13.82 1 98.44 136 LEU B N 1
ATOM 2557 C CA . LEU B 1 136 ? 5.18 -19.984 -13.266 1 98.44 136 LEU B CA 1
ATOM 2558 C C . LEU B 1 136 ? 4.145 -19.219 -12.445 1 98.44 136 LEU B C 1
ATOM 2560 O O . LEU B 1 136 ? 4.457 -18.688 -11.375 1 98.44 136 LEU B O 1
ATOM 2564 N N . ALA B 1 137 ? 2.902 -19.094 -12.953 1 98.5 137 ALA B N 1
ATOM 2565 C CA . ALA B 1 137 ? 1.819 -18.438 -12.219 1 98.5 137 ALA B CA 1
ATOM 2566 C C . ALA B 1 137 ? 1.57 -19.125 -10.883 1 98.5 137 ALA B C 1
ATOM 2568 O O . ALA B 1 137 ? 1.436 -18.469 -9.852 1 98.5 137 ALA B O 1
ATOM 2569 N N . MET B 1 138 ? 1.576 -20.422 -10.93 1 97.81 138 MET B N 1
ATOM 2570 C CA . MET B 1 138 ? 1.34 -21.188 -9.711 1 97.81 138 MET B CA 1
ATOM 2571 C C . MET B 1 138 ? 2.475 -20.984 -8.711 1 97.81 138 MET B C 1
ATOM 2573 O O . MET B 1 138 ? 2.234 -20.891 -7.508 1 97.81 138 MET B O 1
ATOM 2577 N N . ARG B 1 139 ? 3.648 -20.938 -9.273 1 98.31 139 ARG B N 1
ATOM 2578 C CA . ARG B 1 139 ? 4.797 -20.688 -8.406 1 98.31 139 ARG B CA 1
ATOM 2579 C C . ARG B 1 139 ? 4.723 -19.312 -7.766 1 98.31 139 ARG B C 1
ATOM 2581 O O . ARG B 1 139 ? 5.023 -19.141 -6.582 1 98.31 139 ARG B O 1
ATOM 2588 N N . ILE B 1 140 ? 4.324 -18.344 -8.461 1 98.38 140 ILE B N 1
ATOM 2589 C CA . ILE B 1 140 ? 4.199 -16.969 -7.957 1 98.38 140 ILE B CA 1
ATOM 2590 C C . ILE B 1 140 ? 3.125 -16.922 -6.871 1 98.38 140 ILE B C 1
ATOM 2592 O O . ILE B 1 140 ? 3.326 -16.312 -5.816 1 98.38 140 ILE B O 1
ATOM 2596 N N . LEU B 1 141 ? 2.018 -17.609 -7.086 1 98 141 LEU B N 1
ATOM 2597 C CA . LEU B 1 141 ? 0.948 -17.641 -6.098 1 98 141 LEU B CA 1
ATOM 2598 C C . LEU B 1 141 ? 1.427 -18.297 -4.801 1 98 141 LEU B C 1
ATOM 2600 O O . LEU B 1 141 ? 1.107 -17.812 -3.709 1 98 141 LEU B O 1
ATOM 2604 N N . GLU B 1 142 ? 2.209 -19.266 -4.918 1 97.81 142 GLU B N 1
ATOM 2605 C CA . GLU B 1 142 ? 2.746 -19.984 -3.764 1 97.81 142 GLU B CA 1
ATOM 2606 C C . GLU B 1 142 ? 3.721 -19.109 -2.98 1 97.81 142 GLU B C 1
ATOM 2608 O O . GLU B 1 142 ? 3.629 -19.016 -1.755 1 97.81 142 GLU B O 1
ATOM 2613 N N . VAL B 1 143 ? 4.613 -18.547 -3.727 1 98.19 143 VAL B N 1
ATOM 2614 C CA . VAL B 1 143 ? 5.633 -17.703 -3.094 1 98.19 143 VAL B CA 1
ATOM 2615 C C . VAL B 1 143 ? 4.977 -16.5 -2.439 1 98.19 143 VAL B C 1
ATOM 2617 O O . VAL B 1 143 ? 5.348 -16.109 -1.33 1 98.19 143 VAL B O 1
ATOM 2620 N N . ARG B 1 144 ? 4.012 -15.938 -3.117 1 98.25 144 ARG B N 1
ATOM 2621 C CA . ARG B 1 144 ? 3.27 -14.797 -2.586 1 98.25 144 ARG B CA 1
ATOM 2622 C C . ARG B 1 144 ? 2.625 -15.141 -1.247 1 98.25 144 ARG B C 1
ATOM 2624 O O . ARG B 1 144 ? 2.787 -14.414 -0.267 1 98.25 144 ARG B O 1
ATOM 2631 N N . SER B 1 145 ? 1.94 -16.234 -1.216 1 97.69 145 SER B N 1
ATOM 2632 C CA . SER B 1 145 ? 1.264 -16.672 -0 1 97.69 145 SER B CA 1
ATOM 2633 C C . SER B 1 145 ? 2.266 -17.016 1.099 1 97.69 145 SER B C 1
ATOM 2635 O O . SER B 1 145 ? 2.1 -16.594 2.248 1 97.69 145 SER B O 1
ATOM 2637 N N . ALA B 1 146 ? 3.301 -17.703 0.753 1 97.62 146 ALA B N 1
ATOM 2638 C CA . ALA B 1 146 ? 4.305 -18.125 1.729 1 97.62 146 ALA B CA 1
ATOM 2639 C C . ALA B 1 146 ? 5.027 -16.922 2.32 1 97.62 146 ALA B C 1
ATOM 2641 O O . ALA B 1 146 ? 5.215 -16.828 3.537 1 97.62 146 ALA B O 1
ATOM 2642 N N . TYR B 1 147 ? 5.383 -16.094 1.415 1 97.75 147 TYR B N 1
ATOM 2643 C CA . TYR B 1 147 ? 6.105 -14.922 1.913 1 97.75 147 TYR B CA 1
ATOM 2644 C C . TYR B 1 147 ? 5.227 -14.086 2.834 1 97.75 147 TYR B C 1
ATOM 2646 O O . TYR B 1 147 ? 5.66 -13.68 3.918 1 97.75 147 TYR B O 1
ATOM 2654 N N . MET B 1 148 ? 4.043 -13.758 2.375 1 98 148 MET B N 1
ATOM 2655 C CA . MET B 1 148 ? 3.113 -12.914 3.115 1 98 148 MET B CA 1
ATOM 2656 C C . MET B 1 148 ? 2.799 -13.508 4.48 1 98 148 MET B C 1
ATOM 2658 O O . MET B 1 148 ? 2.719 -12.781 5.477 1 98 148 MET B O 1
ATOM 2662 N N . LYS B 1 149 ? 2.676 -14.781 4.598 1 97.5 149 LYS B N 1
ATOM 2663 C CA . LYS B 1 149 ? 2.164 -15.422 5.809 1 97.5 149 LYS B CA 1
ATOM 2664 C C . LYS B 1 149 ? 3.303 -15.828 6.738 1 97.5 149 LYS B C 1
ATOM 2666 O O . LYS B 1 149 ? 3.133 -15.859 7.957 1 97.5 149 LYS B O 1
ATOM 2671 N N . LYS B 1 150 ? 4.445 -16.062 6.16 1 96.88 150 LYS B N 1
ATOM 2672 C CA . LYS B 1 150 ? 5.5 -16.656 6.98 1 96.88 150 LYS B CA 1
ATOM 2673 C C . LYS B 1 150 ? 6.688 -15.695 7.109 1 96.88 150 LYS B C 1
ATOM 2675 O O . LYS B 1 150 ? 7.227 -15.516 8.203 1 96.88 150 LYS B O 1
ATOM 2680 N N . ASP B 1 151 ? 7.074 -15.086 6.008 1 96.31 151 ASP B N 1
ATOM 2681 C CA . ASP B 1 151 ? 8.336 -14.352 5.992 1 96.31 151 ASP B CA 1
ATOM 2682 C C . ASP B 1 151 ? 8.109 -12.875 6.301 1 96.31 151 ASP B C 1
ATOM 2684 O O . ASP B 1 151 ? 8.969 -12.219 6.895 1 96.31 151 ASP B O 1
ATOM 2688 N N . PHE B 1 152 ? 7.023 -12.32 5.887 1 97.38 152 PHE B N 1
ATOM 2689 C CA . PHE B 1 152 ? 6.77 -10.891 6.07 1 97.38 152 PHE B CA 1
ATOM 2690 C C . PHE B 1 152 ? 6.516 -10.57 7.539 1 97.38 152 PHE B C 1
ATOM 2692 O O . PHE B 1 152 ? 5.754 -11.273 8.211 1 97.38 152 PHE B O 1
ATOM 2699 N N . GLU B 1 153 ? 7.105 -9.547 7.973 1 97.38 153 GLU B N 1
ATOM 2700 C CA . GLU B 1 153 ? 7.012 -9.18 9.383 1 97.38 153 GLU B CA 1
ATOM 2701 C C . GLU B 1 153 ? 5.961 -8.102 9.609 1 97.38 153 GLU B C 1
ATOM 2703 O O . GLU B 1 153 ? 6.297 -6.918 9.719 1 97.38 153 GLU B O 1
ATOM 2708 N N . TRP B 1 154 ? 4.785 -8.469 9.914 1 98.25 154 TRP B N 1
ATOM 2709 C CA . TRP B 1 154 ? 3.621 -7.594 10.023 1 98.25 154 TRP B CA 1
ATOM 2710 C C . TRP B 1 154 ? 3.766 -6.648 11.219 1 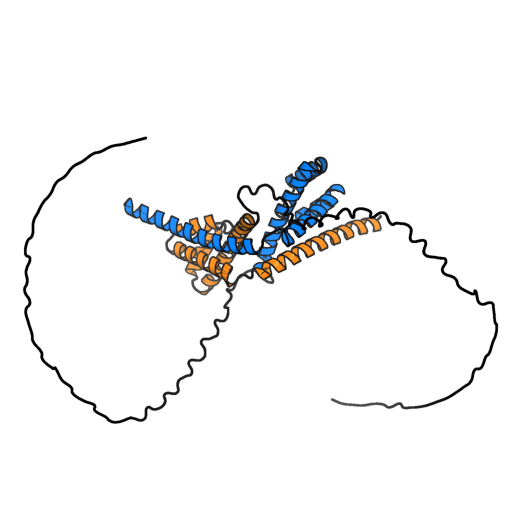98.25 154 TRP B C 1
ATOM 2712 O O . TRP B 1 154 ? 3.4 -5.477 11.133 1 98.25 154 TRP B O 1
ATOM 2722 N N . ASP B 1 155 ? 4.266 -7.176 12.281 1 97.5 155 ASP B N 1
ATOM 2723 C CA . ASP B 1 155 ? 4.473 -6.312 13.438 1 97.5 155 ASP B CA 1
ATOM 2724 C C . ASP B 1 155 ? 5.527 -5.246 13.148 1 97.5 155 ASP B C 1
ATOM 2726 O O . ASP B 1 155 ? 5.41 -4.109 13.617 1 97.5 155 ASP B O 1
ATOM 2730 N N . ASN B 1 156 ? 6.484 -5.645 12.461 1 97.69 156 ASN B N 1
ATOM 2731 C CA . ASN B 1 156 ? 7.504 -4.672 12.078 1 97.69 156 ASN B CA 1
ATOM 2732 C C . ASN B 1 156 ? 6.953 -3.629 11.117 1 97.69 156 ASN B C 1
ATOM 2734 O O . ASN B 1 156 ? 7.32 -2.455 11.188 1 97.69 156 ASN B O 1
ATOM 2738 N N . LEU B 1 157 ? 6.105 -4.004 10.195 1 98.44 157 LEU B N 1
ATOM 2739 C CA . LEU B 1 157 ? 5.43 -3.061 9.312 1 98.44 157 LEU B CA 1
ATOM 2740 C C . LEU B 1 157 ? 4.719 -1.979 10.117 1 98.44 157 LEU B C 1
ATOM 2742 O O . LEU B 1 157 ? 4.859 -0.789 9.828 1 98.44 157 LEU B O 1
ATOM 2746 N N . LYS B 1 158 ? 3.979 -2.406 11.086 1 98.5 158 LYS B N 1
ATOM 2747 C CA . LYS B 1 158 ? 3.254 -1.474 11.945 1 98.5 158 LYS B CA 1
ATOM 2748 C C . LYS B 1 158 ? 4.211 -0.516 12.648 1 98.5 158 LYS B C 1
ATOM 2750 O O . LYS B 1 158 ? 4.008 0.699 12.633 1 98.5 158 LYS B O 1
ATOM 2755 N N . LYS B 1 159 ? 5.238 -1.067 13.164 1 98.38 159 LYS B N 1
ATOM 2756 C CA . LYS B 1 159 ? 6.227 -0.271 13.891 1 98.38 159 LYS B CA 1
ATOM 2757 C C . LYS B 1 159 ? 6.887 0.753 12.977 1 98.38 159 LYS B C 1
ATOM 2759 O O . LYS B 1 159 ? 7.008 1.927 13.336 1 98.38 159 LYS B O 1
ATOM 2764 N N . ILE B 1 160 ? 7.316 0.294 11.883 1 98.19 160 ILE B N 1
ATOM 2765 C CA . ILE B 1 160 ? 7.965 1.174 10.914 1 98.19 160 ILE B CA 1
ATOM 2766 C C . ILE B 1 160 ? 6.992 2.264 10.477 1 98.19 160 ILE B C 1
ATOM 2768 O O . ILE B 1 160 ? 7.375 3.428 10.328 1 98.19 160 ILE B O 1
ATOM 2772 N N . SER B 1 161 ? 5.703 1.924 10.25 1 98.38 161 SER B N 1
ATOM 2773 C CA . SER B 1 161 ? 4.695 2.885 9.82 1 98.38 161 SER B CA 1
ATOM 2774 C C . SER B 1 161 ? 4.496 3.984 10.852 1 98.38 161 SER B C 1
ATOM 2776 O O . SER B 1 161 ? 4.395 5.164 10.508 1 98.38 161 SER B O 1
ATOM 2778 N N . PHE B 1 162 ? 4.488 3.631 12.109 1 98.56 162 PHE B N 1
ATOM 2779 C CA . PHE B 1 162 ? 4.344 4.598 13.195 1 98.56 162 PHE B CA 1
ATOM 2780 C C . PHE B 1 162 ? 5.531 5.555 13.227 1 98.56 162 PHE B C 1
ATOM 2782 O O . PHE B 1 162 ? 5.348 6.77 13.305 1 98.56 162 PHE B O 1
ATOM 2789 N N . LYS B 1 163 ? 6.637 4.98 13.117 1 98.31 163 LYS B N 1
ATOM 2790 C CA . LYS B 1 163 ? 7.844 5.801 13.141 1 98.31 163 LYS B CA 1
ATOM 2791 C C . LYS B 1 163 ? 7.891 6.734 11.93 1 98.31 163 LYS B C 1
ATOM 2793 O O . LYS B 1 163 ? 8.273 7.898 12.055 1 98.31 163 LYS B O 1
ATOM 2798 N N . MET B 1 164 ? 7.535 6.18 10.82 1 97.38 164 MET B N 1
ATOM 2799 C CA . MET B 1 164 ? 7.613 6.934 9.578 1 97.38 164 MET B CA 1
ATOM 2800 C C . MET B 1 164 ? 6.684 8.141 9.609 1 97.38 164 MET B C 1
ATOM 2802 O O . MET B 1 164 ? 7.043 9.227 9.141 1 97.38 164 MET B O 1
ATOM 2806 N N . VAL B 1 165 ? 5.52 7.898 10.133 1 97.75 165 VAL B N 1
ATOM 2807 C CA . VAL B 1 165 ? 4.586 9.016 10.195 1 97.75 165 VAL B CA 1
ATOM 2808 C C . VAL B 1 165 ? 5.109 10.078 11.164 1 97.75 165 VAL B C 1
ATOM 2810 O O . VAL B 1 165 ? 5.012 11.273 10.891 1 97.75 165 VAL B O 1
ATOM 2813 N N . ASP B 1 166 ? 5.691 9.719 12.242 1 97.75 166 ASP B N 1
ATOM 2814 C CA . ASP B 1 166 ? 6.289 10.648 13.195 1 97.75 166 ASP B CA 1
ATOM 2815 C C . ASP B 1 166 ? 7.457 11.406 12.562 1 97.75 166 ASP B C 1
ATOM 2817 O O . ASP B 1 166 ? 7.566 12.625 12.711 1 97.75 166 ASP B O 1
ATOM 2821 N N . ASP B 1 167 ? 8.273 10.68 11.922 1 97.69 167 ASP B N 1
ATOM 2822 C CA . ASP B 1 167 ? 9.422 11.289 11.266 1 97.69 167 ASP B CA 1
ATOM 2823 C C . ASP B 1 167 ? 8.984 12.289 10.195 1 97.69 167 ASP B C 1
ATOM 2825 O O . ASP B 1 167 ? 9.57 13.367 10.062 1 97.69 167 ASP B O 1
ATOM 2829 N N . ALA B 1 168 ? 8.031 11.883 9.414 1 96.56 168 ALA B N 1
ATOM 2830 C CA . ALA B 1 168 ? 7.539 12.742 8.336 1 96.56 168 ALA B CA 1
ATOM 2831 C C . ALA B 1 168 ? 6.969 14.047 8.891 1 96.56 168 ALA B C 1
ATOM 2833 O O . ALA B 1 168 ? 7.219 15.125 8.352 1 96.56 168 ALA B O 1
ATOM 2834 N N . ASN B 1 169 ? 6.184 13.93 9.984 1 95.94 169 ASN B N 1
ATOM 2835 C CA . ASN B 1 169 ? 5.633 15.109 10.641 1 95.94 169 ASN B CA 1
ATOM 2836 C C . ASN B 1 169 ? 6.734 16.031 11.164 1 95.94 169 ASN B C 1
ATOM 2838 O O . ASN B 1 169 ? 6.688 17.25 10.953 1 95.94 169 ASN B O 1
ATOM 2842 N N . THR B 1 170 ? 7.68 15.469 11.797 1 97.19 170 THR B N 1
ATOM 2843 C CA . THR B 1 170 ? 8.781 16.234 12.375 1 97.19 170 THR B CA 1
ATOM 2844 C C . THR B 1 170 ? 9.602 16.906 11.281 1 97.19 170 THR B C 1
ATOM 2846 O O . THR B 1 170 ? 9.93 18.094 11.383 1 97.19 170 THR B O 1
ATOM 2849 N N . LYS B 1 171 ? 9.906 16.156 10.289 1 97.06 171 LYS B N 1
ATOM 2850 C CA . LYS B 1 171 ? 10.703 16.688 9.18 1 97.06 171 LYS B CA 1
ATOM 2851 C C . LYS B 1 171 ? 9.984 17.844 8.5 1 97.06 171 LYS B C 1
ATOM 2853 O O . LYS B 1 171 ? 10.602 18.875 8.211 1 97.06 171 LYS B O 1
ATOM 2858 N N . LEU B 1 172 ? 8.742 17.703 8.211 1 96.62 172 LEU B N 1
ATOM 2859 C CA . LEU B 1 172 ? 7.98 18.734 7.531 1 96.62 172 LEU B CA 1
ATOM 2860 C C . LEU B 1 172 ? 7.969 20.031 8.344 1 96.62 172 LEU B C 1
ATOM 2862 O O . LEU B 1 172 ? 8.227 21.109 7.812 1 96.62 172 LEU B O 1
ATOM 2866 N N . MET B 1 173 ? 7.691 19.828 9.617 1 94.62 173 MET B N 1
ATOM 2867 C CA . MET B 1 173 ? 7.617 21 10.484 1 94.62 173 MET B CA 1
ATOM 2868 C C . MET B 1 173 ? 8.992 21.641 10.641 1 94.62 173 MET B C 1
ATOM 2870 O O . MET B 1 173 ? 9.102 22.875 10.633 1 94.62 173 MET B O 1
ATOM 2874 N N . ARG B 1 174 ? 9.984 20.875 10.812 1 96 174 ARG B N 1
ATOM 2875 C CA . ARG B 1 174 ? 11.344 21.375 10.922 1 96 174 ARG B CA 1
ATOM 2876 C C . ARG B 1 174 ? 11.734 22.172 9.672 1 96 174 ARG B C 1
ATOM 2878 O O . ARG B 1 174 ? 12.227 23.297 9.773 1 96 174 ARG B O 1
ATOM 2885 N N . ASP B 1 175 ? 11.516 21.609 8.547 1 95.44 175 ASP B N 1
ATOM 2886 C CA . ASP B 1 175 ? 11.852 22.266 7.289 1 95.44 175 ASP B CA 1
ATOM 2887 C C . ASP B 1 175 ? 11.062 23.562 7.113 1 95.44 175 ASP B C 1
ATOM 2889 O O . ASP B 1 175 ? 11.609 24.578 6.664 1 95.44 175 ASP B O 1
ATOM 2893 N N . TYR B 1 176 ? 9.891 23.5 7.445 1 94.31 176 TYR B N 1
ATOM 2894 C CA . TYR B 1 176 ? 9.031 24.672 7.305 1 94.31 176 TYR B CA 1
ATOM 2895 C C . TYR B 1 176 ? 9.5 25.797 8.211 1 94.31 176 TYR B C 1
ATOM 2897 O O . TYR B 1 176 ? 9.617 26.953 7.773 1 94.31 176 TYR B O 1
ATOM 2905 N N . VAL B 1 177 ? 9.773 25.531 9.445 1 92.31 177 VAL B N 1
ATOM 2906 C CA . VAL B 1 177 ? 10.203 26.531 10.422 1 92.31 177 VAL B CA 1
ATOM 2907 C C . VAL B 1 177 ? 11.547 27.109 10.016 1 92.31 177 VAL B C 1
ATOM 2909 O O . VAL B 1 177 ? 11.773 28.328 10.133 1 92.31 177 VAL B O 1
ATOM 2912 N N . LEU B 1 178 ? 12.383 26.297 9.492 1 93.31 178 LEU B N 1
ATOM 2913 C CA . LEU B 1 178 ? 13.688 26.766 9.039 1 93.31 178 LEU B CA 1
ATOM 2914 C C . LEU B 1 178 ? 13.555 27.703 7.855 1 93.31 178 LEU B C 1
ATOM 2916 O O . LEU B 1 178 ? 14.312 28.672 7.738 1 93.31 178 LEU B O 1
ATOM 2920 N N . GLU B 1 179 ? 12.688 27.469 7.031 1 90.88 179 GLU B N 1
ATOM 2921 C CA . GLU B 1 179 ? 12.453 28.297 5.852 1 90.88 179 GLU B CA 1
ATOM 2922 C C . GLU B 1 179 ? 11.914 29.672 6.242 1 90.88 179 GLU B C 1
ATOM 2924 O O . GLU B 1 179 ? 12.32 30.688 5.668 1 90.88 179 GLU B O 1
ATOM 2929 N N . ILE B 1 180 ? 11.055 29.688 7.195 1 87.12 180 ILE B N 1
ATOM 2930 C CA . ILE B 1 180 ? 10.461 30.953 7.59 1 87.12 180 ILE B CA 1
ATOM 2931 C C . ILE B 1 180 ? 11.445 31.734 8.461 1 87.12 180 ILE B C 1
ATOM 2933 O O . ILE B 1 180 ? 11.461 32.969 8.43 1 87.12 180 ILE B O 1
ATOM 2937 N N . SER B 1 181 ? 12.18 31.031 9.305 1 87.31 181 SER B N 1
ATOM 2938 C CA . SER B 1 181 ? 13.18 31.719 10.133 1 87.31 181 SER B CA 1
ATOM 2939 C C . SER B 1 181 ? 14.281 32.344 9.281 1 87.31 181 SER B C 1
ATOM 2941 O O . SER B 1 181 ? 14.836 33.375 9.641 1 87.31 181 SER B O 1
ATOM 2943 N N . HIS B 1 182 ? 14.719 31.703 8.375 1 79.44 182 HIS B N 1
ATOM 2944 C CA . HIS B 1 182 ? 15.734 32.219 7.469 1 79.44 182 HIS B CA 1
ATOM 2945 C C . HIS B 1 182 ? 15.211 33.406 6.68 1 79.44 182 HIS B C 1
ATOM 2947 O O . HIS B 1 182 ? 15.969 34.312 6.332 1 79.44 182 HIS B O 1
ATOM 2953 N N . ILE B 1 183 ? 14.062 33.406 6.332 1 72.56 183 ILE B N 1
ATOM 2954 C CA . ILE B 1 183 ? 13.461 34.531 5.625 1 72.56 183 ILE B CA 1
ATOM 2955 C C . ILE B 1 183 ? 13.453 35.75 6.531 1 72.56 183 ILE B C 1
ATOM 2957 O O . ILE B 1 183 ? 13.719 36.875 6.078 1 72.56 183 ILE B O 1
ATOM 2961 N N . GLU B 1 184 ? 13.289 35.531 7.762 1 67.94 184 GLU B N 1
ATOM 2962 C CA . GLU B 1 184 ? 13.289 36.656 8.711 1 67.94 184 GLU B CA 1
ATOM 2963 C C . GLU B 1 184 ? 14.703 37.156 8.953 1 67.94 184 GLU B C 1
ATOM 2965 O O . GLU B 1 184 ? 14.898 38.375 9.18 1 67.94 184 GLU B O 1
ATOM 2970 N N . ASP B 1 185 ? 15.641 36.375 8.914 1 68.62 185 ASP B N 1
ATOM 2971 C CA . ASP B 1 185 ? 17.016 36.812 9.125 1 68.62 185 ASP B CA 1
ATOM 2972 C C . ASP B 1 185 ? 17.531 37.562 7.898 1 68.62 185 ASP B C 1
ATOM 2974 O O . ASP B 1 185 ? 18.391 38.438 8.023 1 68.62 185 ASP B O 1
ATOM 2978 N N . ASP B 1 186 ? 17.172 37.156 6.777 1 58.44 186 ASP B N 1
ATOM 2979 C CA . ASP B 1 186 ? 17.641 37.844 5.566 1 58.44 186 ASP B CA 1
ATOM 2980 C C . ASP B 1 186 ? 16.891 39.156 5.34 1 58.44 186 ASP B C 1
ATOM 2982 O O . ASP B 1 186 ? 17.266 39.938 4.48 1 58.44 186 ASP B O 1
ATOM 2986 N N . LYS B 1 187 ? 15.898 39.438 6.047 1 51.69 187 LYS B N 1
ATOM 2987 C CA . LYS B 1 187 ? 15.281 40.75 5.984 1 51.69 187 LYS B CA 1
ATOM 2988 C C . LYS B 1 187 ? 15.891 41.688 7.016 1 51.69 187 LYS B C 1
ATOM 2990 O O . LYS B 1 187 ? 16.188 42.844 6.703 1 51.69 187 LYS B O 1
#

Foldseek 3Di:
DDDDDDDDDDDDDDDDDPDDDDDDDDDDDPDDDDDDDDDPPPPPPPPPPPPPDPPDPPPPDDDDPDQVPHDPVVVVVLQVLLVLQVVLLVVLLVVCVPPPVPLNVVSVVLCVVDPSSNPVVSLVVQCPVDVSSVVVSVSSVVSSVCCVVPVDDPVVVVVVVVVVVVVVVVVVVVVVVVVVVVVVVVD/DDDDDDDDDDDDDDDDDDDDDDDDDDDDPPDYDDDPDDPVPDPPPPPPPPPPDPPDPPPPDDDDPDQVPHDPVVVVVLQVLLVLQVVLLVVLLVVCVPVPVPLNVVSVVLCVVDPSSNPVVSLVCQCPVDVSSVVVSVSSVVSSVCCVVPVDDPVVVVVVVVVVVVVVVVVVVVVVVVVVVVVVVVD